Protein AF-A0A317FA15-F1 (afdb_monomer)

Mean predicted aligned error: 6.04 Å

Foldseek 3Di:
DDFQDQDLVVLLVLLCVQQDQWADADPVRHTDGHDGNFHDPVSQVVVQLSRLVSVQQVVCVLQVNAAEDAADPPDQAGPDLAGKHAQFCWAQFPPGIDTARIFRANPHTQEGEHEAEQRALVSLVPVLVVVLVVLLVVQLRHLRHPLNHAYEYEYEAEQVNDDPVSLVVSLVSLLVQCPDDHSPPDSSHHQAAAYWHAYSNRSDTDCPRPHVPGSNHSRNRCVRSSVSSCVSQQCHPPNNDCVVVVVVVVVVVVVVD

Solvent-accessible surface area (backbone atoms only — not comparable to full-atom values): 13434 Å² total; per-residue (Å²): 70,55,76,65,68,66,58,41,68,58,39,25,54,50,15,55,48,24,54,32,46,66,34,66,56,46,97,86,64,51,73,31,81,42,59,54,59,24,54,50,75,65,52,41,53,63,54,39,46,54,54,47,53,22,48,39,52,24,51,15,50,50,68,74,60,40,50,78,41,66,49,52,83,93,39,88,61,62,83,47,61,74,34,24,29,46,39,79,34,58,44,79,31,59,76,47,75,46,71,27,40,24,35,33,38,62,89,52,62,49,34,40,28,40,69,46,66,40,56,25,46,66,44,49,72,67,41,47,66,56,49,53,52,47,54,27,48,54,25,28,16,39,29,66,62,34,42,78,34,40,37,36,38,40,37,39,35,48,46,96,43,56,50,73,73,54,50,58,51,49,51,61,50,47,53,61,37,30,59,34,86,53,62,87,44,66,41,46,31,20,46,26,35,20,40,46,29,27,36,44,89,70,16,43,68,48,73,69,41,46,47,86,86,40,72,31,25,62,81,40,35,31,72,38,49,37,57,53,46,47,73,75,44,62,62,36,83,90,50,51,57,66,66,62,56,56,52,59,58,54,56,62,64,63,77,79,111

Secondary structure (DSSP, 8-state):
-PPP---HHHHHHHHHHHHSSEEEEPTTSPEEE--SS---HHHHHHHHHHHHHHHHHHHHHHTTSPEEEPPPTT-SS-SSTTEEEEEEEEEE-SSSEEEEEEEE-BTB-SEEEEEEE--SHHHHHHHHHHHHHHHHHHHHHHHTT-TTPEEEEEEEEEGGG--HHHHHHHHHHHHHHT---STTS-TT--SEEEEEEE-TTT-PBPSSSS-TT-TT-TTTHHHHHHHHHHHHHTTSTT---THHHHHHHHHHHHS--

pLDDT: mean 91.55, std 12.49, range [39.94, 98.81]

Organism: NCBI:txid2184016

Structure (mmCIF, N/CA/C/O backbone):
data_AF-A0A317FA15-F1
#
_entry.id   AF-A0A317FA15-F1
#
loop_
_atom_site.group_PDB
_atom_site.id
_atom_site.type_symbol
_atom_site.label_atom_id
_atom_site.label_alt_id
_atom_site.label_comp_id
_atom_site.label_asym_id
_atom_site.label_entity_id
_atom_site.label_seq_id
_atom_site.pdbx_PDB_ins_code
_atom_site.Cartn_x
_atom_site.Cartn_y
_atom_site.Cartn_z
_atom_site.occupancy
_atom_site.B_iso_or_equiv
_atom_site.auth_seq_id
_atom_site.auth_comp_id
_atom_site.auth_asym_id
_atom_site.auth_atom_id
_atom_site.pdbx_PDB_model_num
ATOM 1 N N . MET A 1 1 ? 7.968 -10.915 -7.746 1.00 93.31 1 MET A N 1
ATOM 2 C CA . MET A 1 1 ? 7.832 -10.340 -6.390 1.00 93.31 1 MET A CA 1
ATOM 3 C C . MET A 1 1 ? 7.470 -11.453 -5.422 1.00 93.31 1 MET A C 1
ATOM 5 O O . MET A 1 1 ? 6.539 -12.191 -5.737 1.00 93.31 1 MET A O 1
ATOM 9 N N . PRO A 1 2 ? 8.197 -11.619 -4.307 1.00 96.19 2 PRO A N 1
ATOM 10 C CA . PRO A 1 2 ? 7.819 -12.544 -3.242 1.00 96.19 2 PRO A CA 1
ATOM 11 C C . PRO A 1 2 ? 6.523 -12.103 -2.547 1.00 96.19 2 PRO A C 1
ATOM 13 O O . PRO A 1 2 ? 6.051 -10.975 -2.710 1.00 96.19 2 PRO A O 1
ATOM 16 N N . GLN A 1 3 ? 5.951 -13.008 -1.755 1.00 96.56 3 GLN A N 1
ATOM 17 C CA . GLN A 1 3 ? 4.787 -12.712 -0.924 1.00 96.56 3 GLN A CA 1
ATOM 18 C C . GLN A 1 3 ? 5.128 -11.704 0.181 1.00 96.56 3 GLN A C 1
ATOM 20 O O . GLN A 1 3 ? 6.224 -11.727 0.742 1.00 96.56 3 GLN A O 1
ATOM 25 N N . LEU A 1 4 ? 4.181 -10.820 0.510 1.00 96.19 4 LEU A N 1
ATOM 26 C CA . LEU A 1 4 ? 4.381 -9.819 1.558 1.00 96.19 4 LEU A CA 1
ATOM 27 C C . LEU A 1 4 ? 4.394 -10.497 2.934 1.00 96.19 4 LEU A C 1
ATOM 29 O O . LEU A 1 4 ? 3.404 -11.088 3.361 1.00 96.19 4 LEU A O 1
ATOM 33 N N . SER A 1 5 ? 5.501 -10.354 3.660 1.00 93.81 5 SER A N 1
ATOM 34 C CA . SER A 1 5 ? 5.644 -10.875 5.022 1.00 93.81 5 SER A CA 1
ATOM 35 C C . SER A 1 5 ? 5.230 -9.826 6.059 1.00 93.81 5 SER A C 1
ATOM 37 O O . SER A 1 5 ? 6.059 -9.051 6.539 1.00 93.81 5 SER A O 1
ATOM 39 N N . VAL A 1 6 ? 3.947 -9.816 6.429 1.00 95.19 6 VAL A N 1
ATOM 40 C CA . VAL A 1 6 ? 3.407 -8.953 7.494 1.00 95.19 6 VAL A CA 1
ATOM 41 C C . VAL A 1 6 ? 3.461 -9.681 8.844 1.00 95.19 6 VAL A C 1
ATOM 43 O O . VAL A 1 6 ? 2.887 -10.756 9.005 1.00 95.19 6 VAL A O 1
ATOM 46 N N . SER A 1 7 ? 4.143 -9.097 9.834 1.00 94.31 7 SER A N 1
ATOM 47 C CA . SER A 1 7 ? 4.354 -9.714 11.153 1.00 94.31 7 SER A CA 1
ATOM 48 C C . SER A 1 7 ? 3.062 -9.779 11.976 1.00 94.31 7 SER A C 1
ATOM 50 O O . SER A 1 7 ? 2.566 -8.764 12.464 1.00 94.31 7 SER A O 1
ATOM 52 N N . THR A 1 8 ? 2.540 -10.989 12.200 1.00 95.38 8 THR A N 1
ATOM 53 C CA . THR A 1 8 ? 1.391 -11.225 13.097 1.00 95.38 8 THR A CA 1
ATOM 54 C C . THR A 1 8 ? 1.675 -10.749 14.523 1.00 95.38 8 THR A C 1
ATOM 56 O O . THR A 1 8 ? 0.788 -10.218 15.189 1.00 95.38 8 THR A O 1
ATOM 59 N N . THR A 1 9 ? 2.917 -10.900 14.992 1.00 96.56 9 THR A N 1
ATOM 60 C CA . THR A 1 9 ? 3.341 -10.429 16.317 1.00 96.56 9 THR A CA 1
ATOM 61 C C . THR A 1 9 ? 3.235 -8.909 16.421 1.00 96.56 9 THR A C 1
ATOM 63 O O . THR A 1 9 ? 2.682 -8.406 17.401 1.00 96.56 9 THR A O 1
ATOM 66 N N . ASP A 1 10 ? 3.681 -8.182 15.394 1.00 95.62 10 ASP A N 1
ATOM 67 C CA . ASP A 1 10 ? 3.611 -6.717 15.375 1.00 95.62 10 ASP A CA 1
ATOM 68 C C . ASP A 1 10 ? 2.161 -6.249 15.269 1.00 95.62 10 ASP A C 1
ATOM 70 O O . ASP A 1 10 ? 1.744 -5.355 16.006 1.00 95.62 10 ASP A O 1
ATOM 74 N N . LEU A 1 11 ? 1.355 -6.899 14.421 1.00 97.38 11 LEU A N 1
ATOM 75 C CA . LEU A 1 11 ? -0.077 -6.617 14.325 1.00 97.38 11 LEU A CA 1
ATOM 76 C C . LEU A 1 11 ? -0.780 -6.836 15.669 1.00 97.38 11 LEU A C 1
ATOM 78 O O . LEU A 1 11 ? -1.581 -6.002 16.079 1.00 97.38 11 LEU A O 1
ATOM 82 N N . LYS A 1 12 ? -0.450 -7.896 16.413 1.00 97.62 12 LYS A N 1
ATOM 83 C CA . LYS A 1 12 ? -1.018 -8.141 17.748 1.00 97.62 12 LYS A CA 1
ATOM 84 C C . LYS A 1 12 ? -0.592 -7.082 18.774 1.00 97.62 12 LYS A C 1
ATOM 86 O O . LYS A 1 12 ? -1.405 -6.654 19.600 1.00 97.62 12 LYS A O 1
ATOM 91 N N . ALA A 1 13 ? 0.657 -6.617 18.717 1.00 97.69 13 ALA A N 1
ATOM 92 C CA . ALA A 1 13 ? 1.122 -5.509 19.551 1.00 97.69 13 ALA A CA 1
ATOM 93 C C . ALA A 1 13 ? 0.335 -4.222 19.242 1.00 97.69 13 ALA A C 1
ATOM 95 O O . ALA A 1 13 ? -0.188 -3.570 20.150 1.00 97.69 13 ALA A O 1
ATOM 96 N N . TRP A 1 14 ? 0.143 -3.916 17.957 1.00 97.88 14 TRP A N 1
ATOM 97 C CA . TRP A 1 14 ? -0.721 -2.825 17.505 1.00 97.88 14 TRP A CA 1
ATOM 98 C C . TRP A 1 14 ? -2.186 -3.018 17.891 1.00 97.88 14 TRP A C 1
ATOM 100 O O . TRP A 1 14 ? -2.868 -2.045 18.201 1.00 97.88 14 TRP A O 1
ATOM 110 N N . GLY A 1 15 ? -2.656 -4.258 17.963 1.00 97.81 15 GLY A N 1
ATOM 111 C CA . GLY A 1 15 ? -3.948 -4.638 18.516 1.00 97.81 15 GLY A CA 1
ATOM 112 C C . GLY A 1 15 ? -4.151 -4.166 19.951 1.00 97.81 15 GLY A C 1
ATOM 113 O O . GLY A 1 15 ? -5.145 -3.509 20.263 1.00 97.81 15 GLY A O 1
ATOM 114 N N . THR A 1 16 ? -3.149 -4.385 20.804 1.00 97.69 16 THR A N 1
ATOM 115 C CA . THR A 1 16 ? -3.140 -3.867 22.185 1.00 97.69 16 THR A CA 1
ATOM 116 C C . THR A 1 16 ? -3.235 -2.341 22.209 1.00 97.69 16 THR A C 1
ATOM 118 O O . THR A 1 16 ? -4.036 -1.772 22.955 1.00 97.69 16 THR A O 1
ATOM 121 N N . VAL A 1 17 ? -2.462 -1.665 21.351 1.00 97.00 17 VAL A N 1
ATOM 122 C CA . VAL A 1 17 ? -2.512 -0.201 21.216 1.00 97.00 17 VAL A CA 1
ATOM 123 C C . VAL A 1 17 ? -3.893 0.251 20.746 1.00 97.00 17 VAL A C 1
ATOM 125 O O . VAL A 1 17 ? -4.439 1.212 21.286 1.00 97.00 17 VAL A O 1
ATOM 128 N N . TRP A 1 18 ? -4.493 -0.448 19.784 1.00 97.62 18 TRP A N 1
ATOM 129 C CA . TRP A 1 18 ? -5.795 -0.131 19.205 1.00 97.62 18 TRP A CA 1
ATOM 130 C C . TRP A 1 18 ? -6.919 -0.234 20.239 1.00 97.62 18 TRP A C 1
ATOM 132 O O . TRP A 1 18 ? -7.692 0.716 20.399 1.00 97.62 18 TRP A O 1
ATOM 142 N N . ARG A 1 19 ? -6.943 -1.336 21.001 1.00 97.44 19 ARG A N 1
ATOM 143 C CA . ARG A 1 19 ? -7.886 -1.594 22.101 1.00 97.44 19 ARG A CA 1
ATOM 144 C C . ARG A 1 19 ? -7.725 -0.611 23.263 1.00 97.44 19 ARG A C 1
ATOM 146 O O . ARG A 1 19 ? -8.709 -0.252 23.903 1.00 97.44 19 ARG A O 1
ATOM 153 N N . GLY A 1 20 ? -6.500 -0.162 23.537 1.00 95.81 20 GLY A N 1
ATOM 154 C CA . GLY A 1 20 ? -6.190 0.698 24.678 1.00 95.81 20 GLY A CA 1
ATOM 155 C C . GLY A 1 20 ? -6.816 2.098 24.624 1.00 95.81 20 GLY A C 1
ATOM 156 O O . GLY A 1 20 ? -7.293 2.571 23.596 1.00 95.81 20 GLY A O 1
ATOM 157 N N . SER A 1 21 ? -6.758 2.816 25.744 1.00 96.06 21 SER A N 1
ATOM 158 C CA . SER A 1 21 ? -7.202 4.216 25.873 1.00 96.06 21 SER A CA 1
ATOM 159 C C . SER A 1 21 ? -6.044 5.222 25.901 1.00 96.06 21 SER A C 1
ATOM 161 O O . SER A 1 21 ? -6.259 6.426 26.055 1.00 96.06 21 SER A O 1
ATOM 163 N N . VAL A 1 22 ? -4.808 4.745 25.723 1.00 95.19 22 VAL A N 1
ATOM 164 C CA . VAL A 1 22 ? -3.596 5.569 25.705 1.00 95.19 22 VAL A CA 1
ATOM 165 C C . VAL A 1 22 ? -3.211 5.892 24.261 1.00 95.19 22 VAL A C 1
ATOM 167 O O . VAL A 1 22 ? -2.954 5.011 23.442 1.00 95.19 22 VAL A O 1
ATOM 170 N N . GLY A 1 23 ? -3.235 7.176 23.937 1.00 93.06 23 GLY A N 1
ATOM 171 C CA . GLY A 1 23 ? -2.787 7.745 22.675 1.00 93.06 23 GLY A CA 1
ATOM 172 C C . GLY A 1 23 ? -1.300 8.078 22.678 1.00 93.06 23 GLY A C 1
ATOM 173 O O . GLY A 1 23 ? -0.589 7.900 23.668 1.00 93.06 23 GLY A O 1
ATOM 174 N N . SER A 1 24 ? -0.846 8.607 21.552 1.00 92.50 24 SER A N 1
ATOM 175 C CA . SER A 1 24 ? 0.504 9.116 21.358 1.00 92.50 24 SER A CA 1
ATOM 176 C C . SER A 1 24 ? 0.840 10.194 22.393 1.00 92.50 24 SER A C 1
ATOM 178 O O . SER A 1 24 ? -0.019 11.028 22.712 1.00 92.50 24 SER A O 1
ATOM 180 N N . PRO A 1 25 ? 2.080 10.216 22.909 1.00 90.44 25 PRO A N 1
ATOM 181 C CA . PRO A 1 25 ? 2.495 11.219 23.877 1.00 90.44 25 PRO A CA 1
ATOM 182 C C . PRO A 1 25 ? 2.433 12.627 23.275 1.00 90.44 25 PRO A C 1
ATOM 184 O O . PRO A 1 25 ? 2.631 12.837 22.074 1.00 90.44 25 PRO A O 1
ATOM 187 N N . LYS A 1 26 ? 2.150 13.614 24.124 1.00 87.31 26 LYS A N 1
ATOM 188 C CA . LYS A 1 26 ? 2.302 15.034 23.792 1.00 87.31 26 LYS A CA 1
ATOM 189 C C . LYS A 1 26 ? 3.790 15.395 23.685 1.00 87.31 26 LYS A C 1
ATOM 191 O O . LYS A 1 26 ? 4.666 14.608 24.031 1.00 87.31 26 LYS A O 1
ATOM 196 N N . LYS A 1 27 ? 4.080 16.629 23.251 1.00 86.56 27 LYS A N 1
ATOM 197 C CA . LYS A 1 27 ? 5.457 17.157 23.162 1.00 86.56 27 LYS A CA 1
ATOM 198 C C . LYS A 1 27 ? 6.220 17.108 24.493 1.00 86.56 27 LYS A C 1
ATOM 200 O O . LYS A 1 27 ? 7.435 16.993 24.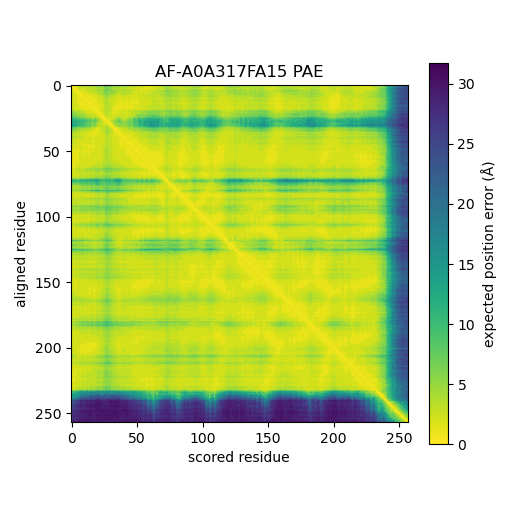475 1.00 86.56 27 LYS A O 1
ATOM 205 N N . ASP A 1 28 ? 5.512 17.197 25.616 1.00 88.62 28 ASP A N 1
ATOM 206 C CA . ASP A 1 28 ? 6.066 17.124 26.974 1.00 88.62 28 ASP A CA 1
ATOM 207 C C . ASP A 1 28 ? 6.223 15.680 27.499 1.00 88.62 28 ASP A C 1
ATOM 209 O O . ASP A 1 28 ? 6.537 15.479 28.667 1.00 88.62 28 ASP A O 1
ATOM 213 N N . GLY A 1 29 ? 5.975 14.668 26.658 1.00 84.88 29 GLY A N 1
ATOM 214 C CA . GLY A 1 29 ? 6.051 13.254 27.022 1.00 84.88 29 GLY A CA 1
ATOM 215 C C . GLY A 1 29 ? 4.822 12.718 27.760 1.00 84.88 29 GLY A C 1
ATOM 216 O O . GLY A 1 29 ? 4.729 11.510 27.975 1.00 84.88 29 GLY A O 1
ATOM 217 N N . THR A 1 30 ? 3.847 13.564 28.116 1.00 86.88 30 THR A N 1
ATOM 218 C CA . THR A 1 30 ? 2.650 13.097 28.827 1.00 86.88 30 THR A CA 1
ATOM 219 C C . THR A 1 30 ? 1.721 12.312 27.892 1.00 86.88 30 THR A C 1
ATOM 221 O O . THR A 1 30 ? 1.478 12.742 26.756 1.00 86.88 30 THR A O 1
ATOM 224 N N . PRO A 1 31 ? 1.160 11.168 28.331 1.00 82.56 31 PRO A N 1
ATOM 225 C CA . PRO A 1 31 ? 0.253 10.392 27.497 1.00 82.56 31 PRO A CA 1
ATOM 226 C C . PRO A 1 31 ? -1.022 11.178 27.181 1.00 82.56 31 PRO A C 1
ATOM 228 O O . PRO A 1 31 ? -1.645 11.779 28.062 1.00 82.56 31 PRO A O 1
ATOM 231 N N . LYS A 1 32 ? -1.448 11.162 25.917 1.00 90.69 32 LYS A N 1
ATOM 232 C CA . LYS A 1 32 ? -2.754 11.698 25.522 1.00 90.69 32 LYS A CA 1
ATOM 233 C C . LYS A 1 32 ? -3.812 10.612 25.694 1.00 90.69 32 LYS A C 1
ATOM 235 O O . LYS A 1 32 ? -3.585 9.477 25.306 1.00 90.69 32 LYS A O 1
ATOM 240 N N . GLY A 1 33 ? -4.988 10.940 26.219 1.00 91.50 33 GLY A N 1
ATOM 241 C CA . GLY A 1 33 ? -6.119 10.009 26.188 1.00 91.50 33 GLY A CA 1
ATOM 242 C C . GLY A 1 33 ? -6.656 9.829 24.765 1.00 91.50 33 GLY A C 1
ATOM 243 O O . GLY A 1 33 ? -6.772 10.800 24.010 1.00 91.50 33 GLY A O 1
ATOM 244 N N . LYS A 1 34 ? -7.026 8.600 24.408 1.00 94.00 34 LYS A N 1
ATOM 245 C CA . LYS A 1 34 ? -7.796 8.281 23.202 1.00 94.00 34 LYS A CA 1
ATOM 246 C C . LYS A 1 34 ? -8.981 7.385 23.543 1.00 94.00 34 LYS A C 1
ATOM 248 O O . LYS A 1 34 ? -9.052 6.790 24.616 1.00 94.00 34 LYS A O 1
ATOM 253 N N . ARG A 1 35 ? -9.917 7.278 22.604 1.00 93.25 35 ARG A N 1
ATOM 254 C CA . ARG A 1 35 ? -10.986 6.284 22.691 1.00 93.25 35 ARG A CA 1
ATOM 255 C C . ARG A 1 35 ? -10.390 4.887 22.478 1.00 93.25 35 ARG A C 1
ATOM 257 O O . ARG A 1 35 ? -9.508 4.732 21.635 1.00 93.25 35 ARG A O 1
ATOM 264 N N . ALA A 1 36 ? -10.897 3.903 23.215 1.00 95.00 36 ALA A N 1
ATOM 265 C CA . ALA A 1 36 ? -10.677 2.494 22.901 1.00 95.00 36 ALA A CA 1
ATOM 266 C C . ALA A 1 36 ? -11.166 2.161 21.480 1.00 95.00 36 ALA A C 1
ATOM 268 O O . ALA A 1 36 ? -11.987 2.891 20.913 1.00 95.00 36 ALA A O 1
ATOM 269 N N . ASP A 1 37 ? -10.662 1.065 20.916 1.00 96.75 37 ASP A N 1
ATOM 270 C CA . ASP A 1 37 ? -11.036 0.575 19.583 1.00 96.75 37 ASP A CA 1
ATOM 271 C C . ASP A 1 37 ? -10.816 1.619 18.470 1.00 96.75 37 ASP A C 1
ATOM 273 O O . ASP A 1 37 ? -11.638 1.804 17.564 1.00 96.75 37 ASP A O 1
ATOM 277 N N . ALA A 1 38 ? -9.724 2.375 18.585 1.00 95.81 38 ALA A N 1
ATOM 278 C CA . ALA A 1 38 ? -9.357 3.421 17.640 1.00 95.81 38 ALA A CA 1
ATOM 279 C C . ALA A 1 38 ? -7.876 3.775 17.759 1.00 95.81 38 ALA A C 1
ATOM 281 O O . ALA A 1 38 ? -7.346 3.850 18.863 1.00 95.81 38 ALA A O 1
ATOM 282 N N . PHE A 1 39 ? -7.222 4.103 16.650 1.00 95.44 39 PHE A N 1
ATOM 283 C CA . PHE A 1 39 ? -5.946 4.819 16.693 1.00 95.44 39 PHE A CA 1
ATOM 284 C C . PHE A 1 39 ? -6.167 6.328 16.712 1.00 95.44 39 PHE A C 1
ATOM 286 O O . PHE A 1 39 ? -7.109 6.843 16.104 1.00 95.44 39 PHE A O 1
ATOM 293 N N . ASP A 1 40 ? -5.266 7.055 17.373 1.00 93.75 40 ASP A N 1
ATOM 294 C CA . ASP A 1 40 ? -5.091 8.463 17.033 1.00 93.75 40 ASP A CA 1
ATOM 295 C C . ASP A 1 40 ? -4.346 8.628 15.697 1.00 93.75 40 ASP A C 1
ATOM 297 O O . ASP A 1 40 ? -3.934 7.660 15.058 1.00 93.75 40 ASP A O 1
ATOM 301 N N . LYS A 1 41 ? -4.193 9.878 15.243 1.00 91.06 41 LYS A N 1
ATOM 302 C CA . LYS A 1 41 ? -3.591 10.165 13.936 1.00 91.06 41 LYS A CA 1
ATOM 303 C C . LYS A 1 41 ? -2.165 9.620 13.807 1.00 91.06 41 LYS A C 1
ATOM 305 O O . LYS A 1 41 ? -1.841 9.070 12.762 1.00 91.06 41 LYS A O 1
ATOM 310 N N . LYS A 1 42 ? -1.321 9.791 14.829 1.00 93.00 42 LYS A N 1
ATOM 311 C CA . LYS A 1 42 ? 0.083 9.370 14.748 1.00 93.00 42 LYS A CA 1
ATOM 312 C C . LYS A 1 42 ? 0.176 7.847 14.823 1.00 93.00 42 LYS A C 1
ATOM 314 O O . LYS A 1 42 ? 0.847 7.262 13.989 1.00 93.00 42 LYS A O 1
ATOM 319 N N . GLN A 1 43 ? -0.570 7.214 15.727 1.00 95.19 43 GLN A N 1
ATOM 320 C CA . GLN A 1 43 ? -0.659 5.754 15.806 1.00 95.19 43 GLN A CA 1
ATOM 321 C C . GLN A 1 43 ? -1.120 5.132 14.485 1.00 95.19 43 GLN A C 1
ATOM 323 O O . GLN A 1 43 ? -0.564 4.130 14.066 1.00 95.19 43 GLN A O 1
ATOM 328 N N . GLY A 1 44 ? -2.104 5.732 13.806 1.00 94.62 44 GLY A N 1
ATOM 329 C CA . GLY A 1 44 ? -2.574 5.241 12.508 1.00 94.62 44 GLY A CA 1
ATOM 330 C C . GLY A 1 44 ? -1.522 5.327 11.397 1.00 94.62 44 GLY A C 1
ATOM 331 O O . GLY A 1 44 ? -1.482 4.443 10.547 1.00 94.62 44 GLY A O 1
ATOM 332 N N . MET A 1 45 ? -0.674 6.362 11.418 1.00 93.00 45 MET A N 1
ATOM 333 C CA . MET A 1 45 ? 0.466 6.491 10.501 1.00 93.00 45 MET A CA 1
ATOM 334 C C . MET A 1 45 ? 1.569 5.483 10.839 1.00 93.00 45 MET A C 1
ATOM 336 O O . MET A 1 45 ? 2.025 4.753 9.969 1.00 93.00 45 MET A O 1
ATOM 340 N N . ASP A 1 46 ? 1.958 5.402 12.112 1.00 95.69 46 ASP A N 1
ATOM 341 C CA . ASP A 1 46 ? 2.980 4.465 12.589 1.00 95.69 46 ASP A CA 1
ATOM 342 C C . ASP A 1 46 ? 2.563 2.997 12.350 1.00 95.69 46 ASP A C 1
ATOM 344 O O . ASP A 1 46 ? 3.408 2.142 12.104 1.00 95.69 46 ASP A O 1
ATOM 348 N N . PHE A 1 47 ? 1.261 2.698 12.406 1.00 97.38 47 PHE A N 1
ATOM 349 C CA . PHE A 1 47 ? 0.710 1.384 12.079 1.00 97.38 47 PHE A CA 1
ATOM 350 C C . PHE A 1 47 ? 0.832 1.049 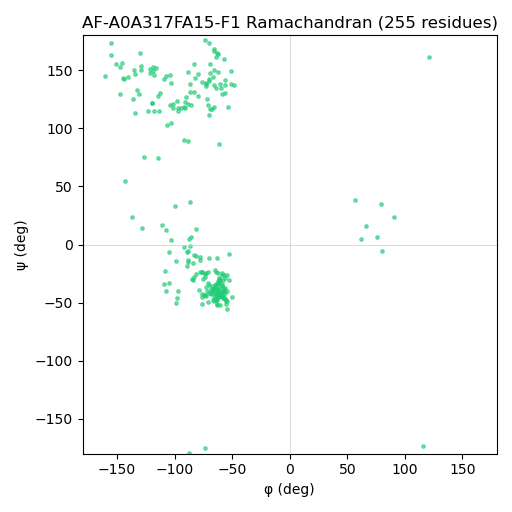10.585 1.00 97.38 47 PHE A C 1
ATOM 352 O O . PHE A 1 47 ? 1.132 -0.095 10.247 1.00 97.38 47 PHE A O 1
ATOM 359 N N . GLY A 1 48 ? 0.637 2.032 9.696 1.00 96.81 48 GLY A N 1
ATOM 360 C CA . GLY A 1 48 ? 0.815 1.866 8.246 1.00 96.81 48 GLY A CA 1
ATOM 361 C C . GLY A 1 48 ? 2.213 1.361 7.882 1.00 96.81 48 GLY A C 1
ATOM 362 O O . GLY A 1 48 ? 2.339 0.435 7.082 1.00 96.81 48 GLY A O 1
ATOM 363 N N . LEU A 1 49 ? 3.236 1.826 8.613 1.00 96.94 49 LEU A N 1
ATOM 364 C CA . LEU A 1 49 ? 4.640 1.455 8.407 1.00 96.94 49 LEU A CA 1
ATOM 365 C C . LEU A 1 49 ? 4.898 -0.061 8.436 1.00 96.94 49 LEU A C 1
ATOM 367 O O . LEU A 1 49 ? 5.849 -0.535 7.812 1.00 96.94 49 LEU A O 1
ATOM 371 N N . VAL A 1 50 ? 4.061 -0.838 9.135 1.00 97.25 50 VAL A N 1
ATOM 372 C CA . VAL A 1 50 ? 4.133 -2.310 9.136 1.00 97.25 50 VAL A CA 1
ATOM 373 C C . VAL A 1 50 ? 3.941 -2.864 7.719 1.00 97.25 50 VAL A C 1
ATOM 375 O O . VAL A 1 50 ? 4.685 -3.747 7.288 1.00 97.25 50 VAL A O 1
ATOM 378 N N . PHE A 1 51 ? 2.969 -2.329 6.981 1.00 98.25 51 PHE A N 1
ATOM 379 C CA . PHE A 1 51 ? 2.666 -2.726 5.608 1.00 98.25 51 PHE A CA 1
ATOM 380 C C . PHE A 1 51 ? 3.652 -2.104 4.624 1.00 98.25 51 PHE A C 1
ATOM 382 O O . PHE A 1 51 ? 4.124 -2.801 3.729 1.00 98.25 51 PHE A O 1
ATOM 389 N N . ASP A 1 52 ? 4.040 -0.848 4.841 1.00 98.25 52 ASP A N 1
ATOM 390 C CA . ASP A 1 52 ? 4.991 -0.145 3.973 1.00 98.25 52 ASP A CA 1
ATOM 391 C C . ASP A 1 52 ? 6.358 -0.839 3.977 1.00 98.25 52 ASP A C 1
ATOM 393 O O . ASP A 1 52 ? 6.955 -1.077 2.928 1.00 98.25 52 ASP A O 1
ATOM 397 N N . THR A 1 53 ? 6.817 -1.269 5.156 1.00 98.19 53 THR A N 1
ATOM 398 C CA . THR A 1 53 ? 8.056 -2.044 5.303 1.00 98.19 53 THR A CA 1
ATOM 399 C C . THR A 1 53 ? 7.958 -3.398 4.599 1.00 98.19 53 THR A C 1
ATOM 401 O O . THR A 1 53 ? 8.907 -3.815 3.933 1.00 98.19 53 THR A O 1
ATOM 404 N N . ALA A 1 54 ? 6.828 -4.099 4.738 1.00 98.31 54 ALA A N 1
ATOM 405 C CA . ALA A 1 54 ? 6.618 -5.390 4.083 1.00 98.31 54 ALA A CA 1
ATOM 406 C C . ALA A 1 54 ? 6.604 -5.248 2.552 1.00 98.31 54 ALA A C 1
ATOM 408 O O . ALA A 1 54 ? 7.244 -6.039 1.857 1.00 98.31 54 ALA A O 1
ATOM 409 N N . PHE A 1 55 ? 5.931 -4.216 2.038 1.00 98.62 55 PHE A N 1
ATOM 410 C CA . PHE A 1 55 ? 5.894 -3.900 0.616 1.00 98.62 55 PHE A CA 1
ATOM 411 C C . PHE A 1 55 ? 7.286 -3.547 0.079 1.00 98.62 55 PHE A C 1
ATOM 413 O O . PHE A 1 55 ? 7.737 -4.160 -0.886 1.00 98.62 55 PHE A O 1
ATOM 420 N N . ALA A 1 56 ? 7.995 -2.614 0.724 1.00 98.38 56 ALA A N 1
ATOM 421 C CA . ALA A 1 56 ? 9.307 -2.155 0.274 1.00 98.38 56 ALA A CA 1
ATOM 422 C C . ALA A 1 56 ? 10.338 -3.292 0.231 1.00 98.38 56 ALA A C 1
ATOM 424 O O . ALA A 1 56 ? 11.100 -3.394 -0.728 1.00 98.38 56 ALA A O 1
ATOM 425 N N . ARG A 1 57 ? 10.330 -4.191 1.226 1.00 98.31 57 ARG A N 1
ATOM 426 C CA . ARG A 1 57 ? 11.199 -5.381 1.239 1.00 98.31 57 ARG A CA 1
ATOM 427 C C . ARG A 1 57 ? 10.874 -6.346 0.105 1.00 98.31 57 ARG A C 1
ATOM 429 O O . ARG A 1 57 ? 11.784 -6.779 -0.593 1.00 98.31 57 ARG A O 1
ATOM 436 N N . ALA A 1 58 ? 9.593 -6.649 -0.102 1.00 98.44 58 ALA A N 1
ATOM 437 C CA . ALA A 1 58 ? 9.177 -7.534 -1.185 1.00 98.44 58 ALA A CA 1
ATOM 438 C C . ALA A 1 58 ? 9.503 -6.932 -2.564 1.00 98.44 58 ALA A C 1
ATOM 440 O O . ALA A 1 58 ? 9.929 -7.649 -3.469 1.00 98.44 58 ALA A O 1
ATOM 441 N N . LEU A 1 59 ? 9.355 -5.615 -2.724 1.00 98.25 59 LEU A N 1
ATOM 442 C CA . LEU A 1 59 ? 9.735 -4.920 -3.950 1.00 98.25 59 LEU A CA 1
ATOM 443 C C . LEU A 1 59 ? 11.252 -4.969 -4.165 1.00 98.25 59 LEU A C 1
ATOM 445 O O . LEU A 1 59 ? 11.703 -5.292 -5.257 1.00 98.25 59 LEU A O 1
ATOM 449 N N . ALA A 1 60 ? 12.041 -4.709 -3.125 1.00 97.31 60 ALA A N 1
ATOM 450 C CA . ALA A 1 60 ? 13.496 -4.755 -3.199 1.00 97.31 60 ALA A CA 1
ATOM 451 C C . ALA A 1 60 ? 14.018 -6.150 -3.580 1.00 97.31 60 ALA A C 1
ATOM 453 O O . ALA A 1 60 ? 14.897 -6.274 -4.432 1.00 97.31 60 ALA A O 1
ATOM 454 N N . GLU A 1 61 ? 13.434 -7.204 -3.005 1.00 96.62 61 GLU A N 1
ATOM 455 C CA . GLU A 1 61 ? 13.756 -8.590 -3.349 1.00 96.62 61 GLU A CA 1
ATOM 456 C C . GLU A 1 61 ? 13.350 -8.930 -4.790 1.00 96.62 61 GLU A C 1
ATOM 458 O O . GLU A 1 61 ? 14.140 -9.530 -5.516 1.00 96.62 61 GLU A O 1
ATOM 463 N N . MET A 1 62 ? 12.171 -8.481 -5.249 1.00 94.75 62 MET A N 1
ATOM 464 C CA . MET A 1 62 ? 11.759 -8.628 -6.655 1.00 94.75 62 MET A CA 1
ATOM 465 C C . MET A 1 62 ? 12.795 -8.052 -7.624 1.00 94.75 62 MET A C 1
ATOM 467 O O . MET A 1 62 ? 13.038 -8.636 -8.673 1.00 94.75 62 MET A O 1
ATOM 471 N N . LEU A 1 63 ? 13.377 -6.908 -7.272 1.00 93.69 63 LEU A N 1
ATOM 472 C CA . LEU A 1 63 ? 14.319 -6.160 -8.103 1.00 93.69 63 LEU A CA 1
ATOM 473 C C . LEU A 1 63 ? 15.759 -6.705 -8.028 1.00 93.69 63 LEU A C 1
ATOM 475 O O . LEU A 1 63 ? 16.688 -6.028 -8.457 1.00 93.69 63 LEU A O 1
ATOM 479 N N . GLY A 1 64 ? 15.965 -7.906 -7.476 1.00 92.56 64 GLY A N 1
ATOM 480 C CA . GLY A 1 64 ? 17.289 -8.526 -7.357 1.00 92.56 64 GLY A CA 1
ATOM 481 C C . GLY A 1 64 ? 18.019 -8.203 -6.051 1.00 92.56 64 GLY A C 1
ATOM 482 O O . GLY A 1 64 ? 19.244 -8.262 -6.002 1.00 92.56 64 GLY A O 1
ATOM 483 N N . GLY A 1 65 ? 17.290 -7.855 -4.987 1.00 93.94 65 GLY A N 1
ATOM 484 C CA . GLY A 1 65 ? 17.876 -7.597 -3.669 1.00 93.94 65 GLY A CA 1
ATOM 485 C C . GLY A 1 65 ? 18.520 -6.217 -3.540 1.00 93.94 65 GLY A C 1
ATOM 486 O O . GLY A 1 65 ? 19.529 -6.064 -2.851 1.00 93.94 65 GLY A O 1
ATOM 487 N N . VAL A 1 66 ? 17.947 -5.207 -4.201 1.00 94.88 66 VAL A N 1
ATOM 488 C CA . VAL A 1 66 ? 18.409 -3.814 -4.091 1.00 94.88 66 VAL A CA 1
ATOM 489 C C . VAL A 1 66 ? 18.232 -3.280 -2.667 1.00 94.88 66 VAL A C 1
ATOM 491 O O . VAL A 1 66 ? 17.466 -3.816 -1.865 1.00 94.88 66 VAL A O 1
ATOM 494 N N . SER A 1 67 ? 18.931 -2.201 -2.322 1.00 96.88 67 SER A N 1
ATOM 495 C CA . SER A 1 67 ? 18.806 -1.607 -0.990 1.00 96.88 67 SER A CA 1
ATOM 496 C C . SER A 1 67 ? 17.439 -0.945 -0.783 1.00 96.88 67 SER A C 1
ATOM 498 O O . SER A 1 67 ? 16.854 -0.374 -1.705 1.00 96.88 67 SER A O 1
ATOM 500 N N . VAL A 1 68 ? 16.947 -0.985 0.459 1.00 98.12 68 VAL A N 1
ATOM 501 C CA . VAL A 1 68 ? 15.842 -0.133 0.918 1.00 98.12 68 VAL A CA 1
ATOM 502 C C . VAL A 1 68 ? 16.444 1.061 1.651 1.00 98.12 68 VAL A C 1
ATOM 504 O O . VAL A 1 68 ? 17.204 0.879 2.603 1.00 98.12 68 VAL A O 1
ATOM 507 N N . MET A 1 69 ? 16.129 2.275 1.212 1.00 97.94 69 MET A N 1
ATOM 508 C CA . MET A 1 69 ? 16.701 3.515 1.741 1.00 97.94 69 MET A CA 1
ATOM 509 C C . MET A 1 69 ? 15.594 4.507 2.097 1.00 97.94 69 MET A C 1
ATOM 511 O O . MET A 1 69 ? 14.504 4.465 1.535 1.00 97.94 69 MET A O 1
ATOM 515 N N . SER A 1 70 ? 15.846 5.411 3.041 1.00 97.00 70 SER A N 1
ATOM 516 C CA . SER A 1 70 ? 14.913 6.514 3.282 1.00 97.00 70 SER A CA 1
ATOM 517 C C . SER A 1 70 ? 15.058 7.574 2.187 1.00 97.00 70 SER A C 1
ATOM 519 O O . SER A 1 70 ? 16.191 7.874 1.807 1.00 97.00 70 SER A O 1
ATOM 521 N N . PRO A 1 71 ? 13.953 8.162 1.699 1.00 94.69 71 PRO A N 1
ATOM 522 C CA . PRO A 1 71 ? 14.021 9.247 0.732 1.00 94.69 71 PRO A CA 1
ATOM 523 C C . PRO A 1 71 ? 14.670 10.490 1.351 1.00 94.69 71 PRO A C 1
ATOM 525 O O . PRO A 1 71 ? 14.532 10.763 2.548 1.00 94.69 71 PRO A O 1
ATOM 528 N N . GLU A 1 72 ? 15.334 11.284 0.517 1.00 91.75 72 GLU A N 1
ATOM 529 C CA . GLU A 1 72 ? 15.816 12.606 0.906 1.00 91.75 72 GLU A CA 1
ATOM 530 C C . GLU A 1 72 ? 14.669 13.620 0.849 1.00 91.75 72 GLU A C 1
ATOM 532 O O . GLU A 1 72 ? 13.965 13.739 -0.159 1.00 91.75 72 GLU A O 1
ATOM 537 N N . ASN A 1 73 ? 14.469 14.365 1.940 1.00 81.12 73 ASN A N 1
ATOM 538 C CA . ASN A 1 73 ? 13.391 15.350 2.027 1.00 81.12 73 ASN A CA 1
ATOM 539 C C . ASN A 1 73 ? 13.487 16.373 0.889 1.00 81.12 73 ASN A C 1
ATOM 541 O O . ASN A 1 73 ? 14.538 16.962 0.661 1.00 81.12 73 ASN A O 1
ATOM 545 N N . ASP A 1 74 ? 12.360 16.596 0.212 1.00 78.88 74 ASP A N 1
ATOM 546 C CA . ASP A 1 74 ? 12.202 17.547 -0.896 1.00 78.88 74 ASP A CA 1
ATOM 547 C C . ASP A 1 74 ? 13.073 17.275 -2.140 1.00 78.88 74 ASP A C 1
ATOM 549 O O . ASP A 1 74 ? 12.998 18.034 -3.110 1.00 78.88 74 ASP A O 1
ATOM 553 N N . SER A 1 75 ? 13.823 16.166 -2.174 1.00 87.12 75 SER A N 1
ATOM 554 C CA . SER A 1 75 ? 14.555 15.740 -3.365 1.00 87.12 75 SER A CA 1
ATOM 555 C C . SER A 1 75 ? 13.605 15.190 -4.428 1.00 87.12 75 SER A C 1
ATOM 557 O O . SER A 1 75 ? 12.655 14.459 -4.141 1.00 87.12 75 SER A O 1
ATOM 559 N N . LEU A 1 76 ? 13.876 15.539 -5.687 1.00 86.38 76 LEU A N 1
ATOM 560 C CA . LEU A 1 76 ? 13.190 14.971 -6.851 1.00 86.38 76 LEU A CA 1
ATOM 561 C C . LEU A 1 76 ? 13.910 13.745 -7.416 1.00 86.38 76 LEU A C 1
ATOM 563 O O . LEU A 1 76 ? 13.398 13.122 -8.342 1.00 86.38 76 LEU A O 1
ATOM 567 N N . LEU A 1 77 ? 15.057 13.362 -6.848 1.00 90.56 77 LEU A N 1
ATOM 568 C CA . LEU A 1 77 ? 15.877 12.217 -7.254 1.00 90.56 77 LEU A CA 1
ATOM 569 C C . LEU A 1 77 ? 15.984 11.209 -6.102 1.00 90.56 77 LEU A C 1
ATOM 571 O O . LEU A 1 77 ? 15.845 11.617 -4.944 1.00 90.56 77 LEU A O 1
ATOM 575 N N . PRO A 1 78 ? 16.114 9.903 -6.384 1.00 93.00 78 PRO A N 1
ATOM 576 C CA . PRO A 1 78 ? 16.307 8.917 -5.328 1.00 93.00 78 PRO A CA 1
ATOM 577 C C . PRO A 1 78 ? 17.697 9.092 -4.689 1.00 93.00 78 PRO A C 1
ATOM 579 O O . PRO A 1 78 ? 18.612 9.581 -5.356 1.00 93.00 78 PRO A O 1
ATOM 582 N N . PRO A 1 79 ? 17.889 8.669 -3.425 1.00 93.38 79 PRO A N 1
ATOM 583 C CA . PRO A 1 79 ? 19.194 8.739 -2.754 1.00 93.38 79 PRO A CA 1
ATOM 584 C C . PRO A 1 79 ? 20.251 7.857 -3.435 1.00 93.38 79 PRO A C 1
ATOM 586 O O . PRO A 1 79 ? 21.451 8.090 -3.309 1.00 93.38 79 PRO A O 1
ATOM 589 N N . HIS A 1 80 ? 19.810 6.831 -4.163 1.00 92.56 80 HIS A N 1
ATOM 590 C CA . HIS A 1 80 ? 20.649 5.991 -5.002 1.00 92.56 80 HIS A CA 1
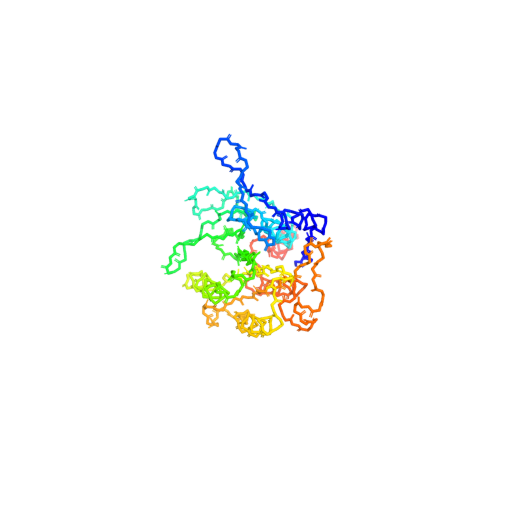ATOM 591 C C . HIS A 1 80 ? 19.860 5.595 -6.260 1.00 92.56 80 HIS A C 1
ATOM 593 O O . HIS A 1 80 ? 18.664 5.333 -6.144 1.00 92.56 80 HIS A O 1
ATOM 599 N N . PRO A 1 81 ? 20.479 5.511 -7.455 1.00 86.75 81 PRO A N 1
ATOM 600 C CA . PRO A 1 81 ? 19.754 5.169 -8.680 1.00 86.75 81 PRO A CA 1
ATOM 601 C C . PRO A 1 81 ? 19.024 3.829 -8.591 1.00 86.75 81 PRO A C 1
ATOM 603 O O . PRO A 1 81 ? 17.898 3.712 -9.046 1.00 86.75 81 PRO A O 1
ATOM 606 N N . ASN A 1 82 ? 19.630 2.825 -7.957 1.00 91.50 82 ASN A N 1
ATOM 607 C CA . ASN A 1 82 ? 19.026 1.504 -7.810 1.00 91.50 82 ASN A CA 1
ATOM 608 C C . ASN A 1 82 ? 18.715 1.191 -6.342 1.00 91.50 82 ASN A C 1
ATOM 610 O O . ASN A 1 82 ? 19.459 0.459 -5.689 1.00 91.50 82 ASN A O 1
ATOM 614 N N . CYS A 1 83 ? 17.666 1.805 -5.801 1.00 96.00 83 CYS A N 1
ATOM 615 C CA . CYS A 1 83 ? 17.147 1.492 -4.473 1.00 96.00 83 CYS A CA 1
ATOM 616 C C . CYS A 1 83 ? 15.624 1.636 -4.422 1.00 96.00 83 CYS A C 1
ATOM 618 O O . CYS A 1 83 ? 15.023 2.367 -5.211 1.00 96.00 83 CYS A O 1
ATOM 620 N N . VAL A 1 84 ? 15.006 0.938 -3.472 1.00 98.00 84 VAL A N 1
ATOM 621 C CA . VAL A 1 84 ? 13.617 1.175 -3.078 1.00 98.00 84 VAL A CA 1
ATOM 622 C C . VAL A 1 84 ? 13.609 2.211 -1.963 1.00 98.00 84 VAL A C 1
ATOM 624 O O . VAL A 1 84 ? 14.271 2.045 -0.940 1.00 98.00 84 VAL A O 1
ATOM 627 N N . GLU A 1 85 ? 12.836 3.271 -2.134 1.00 98.06 85 GLU A N 1
ATOM 628 C CA . GLU A 1 85 ? 12.625 4.267 -1.095 1.00 98.06 85 GLU A CA 1
ATOM 629 C C . GLU A 1 85 ? 11.480 3.850 -0.177 1.00 98.06 85 GLU A C 1
ATOM 631 O O . GLU A 1 85 ? 10.405 3.487 -0.652 1.00 98.06 85 GLU A O 1
ATOM 636 N N . LEU A 1 86 ? 11.709 3.917 1.135 1.00 98.12 86 LEU A N 1
ATOM 637 C CA . LEU A 1 86 ? 10.709 3.687 2.177 1.00 98.12 86 LEU A CA 1
ATOM 638 C C . LEU A 1 86 ? 10.555 4.943 3.037 1.00 98.12 86 LEU A C 1
ATOM 640 O O . LEU A 1 86 ? 11.504 5.408 3.674 1.00 98.12 86 LEU A O 1
ATOM 644 N N . GLY A 1 87 ? 9.334 5.461 3.086 1.00 95.12 87 GLY A N 1
ATOM 645 C CA . GLY A 1 87 ? 8.975 6.722 3.714 1.00 95.12 87 GLY A CA 1
ATOM 646 C C . GLY A 1 87 ? 8.469 7.728 2.686 1.00 95.12 87 GLY A C 1
ATOM 647 O O . GLY A 1 87 ? 8.301 7.418 1.512 1.00 95.12 87 GLY A O 1
ATOM 648 N N . LYS A 1 88 ? 8.242 8.962 3.145 1.00 94.38 88 LYS A N 1
ATOM 649 C CA . LYS A 1 88 ? 7.577 10.035 2.394 1.00 94.38 88 LYS A CA 1
ATOM 650 C C . LYS A 1 88 ? 8.338 10.424 1.114 1.00 94.38 88 LYS A C 1
ATOM 652 O O . LYS A 1 88 ? 9.105 11.385 1.109 1.00 94.38 88 LYS A O 1
ATOM 657 N N . THR A 1 89 ? 8.071 9.716 0.024 1.00 95.25 89 THR A N 1
ATOM 658 C CA . THR A 1 89 ? 8.753 9.882 -1.260 1.00 95.25 89 THR A CA 1
ATOM 659 C C . THR A 1 89 ? 7.960 10.824 -2.149 1.00 95.25 89 THR A C 1
ATOM 661 O O . THR A 1 89 ? 6.808 10.554 -2.491 1.00 95.25 89 THR A O 1
ATOM 664 N N . ARG A 1 90 ? 8.551 11.967 -2.504 1.00 95.38 90 ARG A N 1
ATOM 665 C CA . ARG A 1 90 ? 7.863 13.027 -3.247 1.00 95.38 90 ARG A CA 1
ATOM 666 C C . ARG A 1 90 ? 7.920 12.773 -4.752 1.00 95.38 90 ARG A C 1
ATOM 668 O O . ARG A 1 90 ? 8.988 12.802 -5.350 1.00 95.38 90 ARG A O 1
ATOM 675 N N . ILE A 1 91 ? 6.755 12.642 -5.383 1.00 94.94 91 ILE A N 1
ATOM 676 C CA . ILE A 1 91 ? 6.605 12.521 -6.838 1.00 94.94 91 ILE A CA 1
ATOM 677 C C . ILE A 1 91 ? 5.875 13.750 -7.382 1.00 94.94 91 ILE A C 1
ATOM 679 O O . ILE A 1 91 ? 4.792 14.116 -6.920 1.00 94.94 91 ILE A O 1
ATOM 683 N N . VAL A 1 92 ? 6.457 14.400 -8.392 1.00 95.00 92 VAL A N 1
ATOM 684 C CA . VAL A 1 92 ? 5.818 15.522 -9.097 1.00 95.00 92 VAL A CA 1
ATOM 685 C C . VAL A 1 92 ? 4.987 14.964 -10.245 1.00 95.00 92 VAL A C 1
ATOM 687 O O . VAL A 1 92 ? 5.496 14.809 -11.352 1.00 95.00 92 VAL A O 1
ATOM 690 N N . GLY A 1 93 ? 3.723 14.638 -9.974 1.00 93.94 93 GLY A N 1
ATOM 691 C CA . GLY A 1 93 ? 2.789 14.130 -10.979 1.00 93.94 93 GLY A CA 1
ATOM 692 C C . GLY A 1 93 ? 2.290 15.197 -11.961 1.00 93.94 93 GLY A C 1
ATOM 693 O O . GLY A 1 93 ? 2.724 16.348 -11.927 1.00 93.94 93 GLY A O 1
ATOM 694 N N . GLY A 1 94 ? 1.361 14.810 -12.837 1.00 95.25 94 GLY A N 1
ATOM 695 C CA . GLY A 1 94 ? 0.789 15.684 -13.869 1.00 95.25 94 GLY A CA 1
ATOM 696 C C . GLY A 1 94 ? -0.268 16.663 -13.350 1.00 95.25 94 GLY A C 1
ATOM 697 O O . GLY A 1 94 ? -0.479 17.709 -13.952 1.00 95.25 94 GLY A O 1
ATOM 698 N N . ILE A 1 95 ? -0.910 16.346 -12.220 1.00 95.81 95 ILE A N 1
ATOM 699 C CA . ILE A 1 95 ? -1.942 17.193 -11.594 1.00 95.81 95 ILE A CA 1
ATOM 700 C C . ILE A 1 95 ? -1.348 18.015 -10.443 1.00 95.81 95 ILE A C 1
ATOM 702 O O . ILE A 1 95 ? -1.540 19.227 -10.368 1.00 95.81 95 ILE A O 1
ATOM 706 N N . ARG A 1 96 ? -0.634 17.356 -9.522 1.00 94.00 96 ARG A N 1
ATOM 707 C CA . ARG A 1 96 ? 0.002 17.980 -8.352 1.00 94.00 96 ARG A CA 1
ATOM 708 C C . ARG A 1 96 ? 1.199 17.158 -7.855 1.00 94.00 96 ARG A C 1
ATOM 710 O O . ARG A 1 96 ? 1.296 15.975 -8.167 1.00 94.00 96 ARG A O 1
ATOM 717 N N . PRO A 1 97 ? 2.092 17.727 -7.032 1.00 94.31 97 PRO A N 1
ATOM 718 C CA . PRO A 1 97 ? 3.021 16.923 -6.248 1.00 94.31 97 PRO A CA 1
ATOM 719 C C . PRO A 1 97 ? 2.281 16.084 -5.198 1.00 94.31 97 PRO A C 1
ATOM 721 O O . PRO A 1 97 ? 1.394 16.594 -4.511 1.00 94.31 97 PRO A O 1
ATOM 724 N N . GLN A 1 98 ? 2.681 14.827 -5.040 1.00 93.25 98 GLN A N 1
ATOM 725 C CA . GLN A 1 98 ? 2.110 13.872 -4.090 1.00 93.25 98 GLN A CA 1
ATOM 726 C C . GLN A 1 98 ? 3.244 13.124 -3.381 1.00 93.25 98 GLN A C 1
ATOM 728 O O . GLN A 1 98 ? 4.326 12.970 -3.948 1.00 93.25 98 GLN A O 1
ATOM 733 N N . ASN A 1 99 ? 3.017 12.698 -2.138 1.00 94.88 99 ASN A N 1
ATOM 734 C CA . ASN A 1 99 ? 3.943 11.789 -1.465 1.00 94.88 99 ASN A CA 1
ATOM 735 C C . ASN A 1 99 ? 3.357 10.382 -1.453 1.00 94.88 99 ASN A C 1
ATOM 737 O O . ASN A 1 99 ? 2.139 10.253 -1.327 1.00 94.88 99 ASN A O 1
ATOM 741 N N . TYR A 1 100 ? 4.249 9.407 -1.558 1.00 97.12 100 TYR A N 1
ATOM 742 C CA . TYR A 1 100 ? 3.988 7.976 -1.484 1.00 97.12 100 TYR A CA 1
ATOM 743 C C . TYR A 1 100 ? 4.813 7.372 -0.350 1.00 97.12 100 TYR A C 1
ATOM 745 O O . TYR A 1 100 ? 5.918 7.857 -0.085 1.00 97.12 100 TYR A O 1
ATOM 753 N N . ASP A 1 101 ? 4.291 6.341 0.306 1.00 97.88 101 ASP A N 1
ATOM 754 C CA . ASP A 1 101 ? 4.961 5.636 1.405 1.00 97.88 101 ASP A CA 1
ATOM 755 C C . ASP A 1 101 ? 6.134 4.758 0.943 1.00 97.88 101 ASP A C 1
ATOM 757 O O . ASP A 1 101 ? 7.062 4.508 1.717 1.00 97.88 101 ASP A O 1
ATOM 761 N N . ALA A 1 102 ? 6.130 4.311 -0.315 1.00 98.19 102 ALA A N 1
ATOM 762 C CA . ALA A 1 102 ? 7.292 3.692 -0.943 1.00 98.19 102 ALA A CA 1
ATOM 763 C C . ALA A 1 102 ? 7.353 3.978 -2.446 1.00 98.19 102 ALA A C 1
ATOM 765 O O . ALA A 1 102 ? 6.325 4.178 -3.101 1.00 98.19 102 ALA A O 1
ATOM 766 N N . ALA A 1 103 ? 8.558 3.968 -3.012 1.00 97.88 103 ALA A N 1
ATOM 767 C CA . ALA A 1 103 ? 8.738 4.086 -4.453 1.00 97.88 103 ALA A CA 1
ATOM 768 C C . ALA A 1 103 ? 9.994 3.370 -4.953 1.00 97.88 103 ALA A C 1
ATOM 770 O O . ALA A 1 103 ? 10.982 3.222 -4.241 1.00 97.88 103 ALA A O 1
ATOM 771 N N . TYR A 1 104 ? 9.966 2.988 -6.224 1.00 97.44 104 TYR A N 1
ATOM 772 C CA . TYR A 1 104 ? 11.138 2.624 -7.003 1.00 97.44 104 TYR A CA 1
ATOM 773 C C . TYR A 1 104 ? 11.198 3.523 -8.237 1.00 97.44 104 TYR A C 1
ATOM 775 O O . TYR A 1 104 ? 10.282 3.496 -9.071 1.00 97.44 104 TYR A O 1
ATOM 783 N N . ARG A 1 105 ? 12.234 4.368 -8.321 1.00 94.88 105 ARG A N 1
ATOM 784 C CA . ARG A 1 105 ? 12.289 5.457 -9.310 1.00 94.88 105 ARG A CA 1
ATOM 785 C C . ARG A 1 105 ? 13.675 5.752 -9.920 1.00 94.88 105 ARG A C 1
ATOM 787 O O . ARG A 1 105 ? 14.113 6.902 -9.865 1.00 94.88 105 ARG A O 1
ATOM 794 N N . PRO A 1 106 ? 14.357 4.753 -10.510 1.00 92.81 106 PRO A N 1
ATOM 795 C CA . PRO A 1 106 ? 15.726 4.895 -11.027 1.00 92.81 106 PRO A CA 1
ATOM 796 C C . PRO A 1 106 ? 15.882 5.978 -12.106 1.00 92.81 106 PRO A C 1
ATOM 798 O O . PRO A 1 106 ? 16.891 6.674 -12.150 1.00 92.81 106 PRO A O 1
ATOM 801 N N . ASP A 1 107 ? 14.869 6.146 -12.951 1.00 89.62 107 ASP A N 1
ATOM 802 C CA . ASP A 1 107 ? 14.842 7.025 -14.128 1.00 89.62 107 ASP A CA 1
ATOM 803 C C . ASP A 1 107 ? 13.508 7.789 -14.244 1.00 89.62 107 ASP A C 1
ATOM 805 O O . ASP A 1 107 ? 13.092 8.245 -15.308 1.00 89.62 107 ASP A O 1
ATOM 809 N N . GLY A 1 108 ? 12.826 7.939 -13.110 1.00 92.00 108 GLY A N 1
ATOM 810 C CA . GLY A 1 108 ? 11.409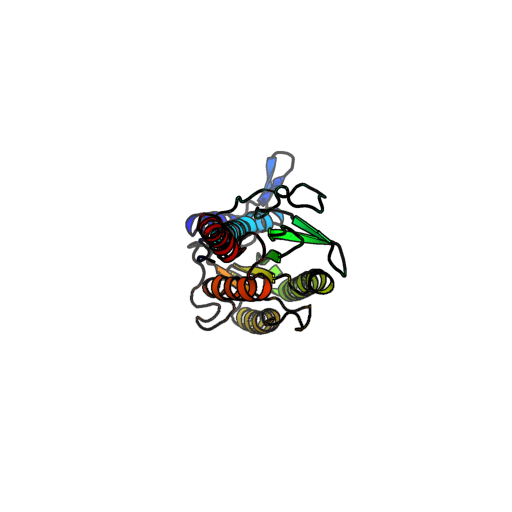 8.283 -13.032 1.00 92.00 108 GLY A CA 1
ATOM 811 C C . GLY A 1 108 ? 10.645 7.187 -12.288 1.00 92.00 108 GLY A C 1
ATOM 812 O O . GLY A 1 108 ? 11.166 6.089 -12.108 1.00 92.00 108 GLY A O 1
ATOM 813 N N . PRO A 1 109 ? 9.436 7.466 -11.776 1.00 95.50 109 PRO A N 1
ATOM 814 C CA . PRO A 1 109 ? 8.700 6.496 -10.978 1.00 95.50 109 PRO A CA 1
ATOM 815 C C . PRO A 1 109 ? 8.269 5.304 -11.833 1.00 95.50 109 PRO A C 1
ATOM 817 O O . PRO A 1 109 ? 7.452 5.444 -12.741 1.00 95.50 109 PRO A O 1
ATOM 820 N N . ARG A 1 110 ? 8.790 4.123 -11.496 1.00 96.81 110 ARG A N 1
ATOM 821 C CA . ARG A 1 110 ? 8.369 2.850 -12.092 1.00 96.81 110 ARG A CA 1
ATOM 822 C C . ARG A 1 110 ? 7.343 2.135 -11.233 1.00 96.81 110 ARG A C 1
ATOM 824 O O . ARG A 1 110 ? 6.374 1.602 -11.756 1.00 96.81 110 ARG A O 1
ATOM 831 N N . VAL A 1 111 ? 7.531 2.172 -9.916 1.00 98.19 111 VAL A N 1
ATOM 832 C CA . VAL A 1 111 ? 6.557 1.678 -8.938 1.00 98.19 111 VAL A CA 1
ATOM 833 C C . VAL A 1 111 ? 6.389 2.728 -7.853 1.00 98.19 111 VAL A C 1
ATOM 835 O O . VAL A 1 111 ? 7.379 3.238 -7.329 1.00 98.19 111 VAL A O 1
ATOM 838 N N . VAL A 1 112 ? 5.150 3.039 -7.498 1.00 98.56 112 VAL A N 1
ATOM 839 C CA . VAL A 1 112 ? 4.813 3.843 -6.322 1.00 98.56 112 VAL A CA 1
ATOM 840 C C . VAL A 1 112 ? 3.756 3.125 -5.504 1.00 98.56 112 VAL A C 1
ATOM 842 O O . VAL A 1 112 ? 2.936 2.373 -6.035 1.00 98.56 112 VAL A O 1
ATOM 845 N N . TYR A 1 113 ? 3.790 3.349 -4.200 1.00 98.56 113 TYR A N 1
ATOM 846 C CA . TYR A 1 113 ? 2.929 2.655 -3.265 1.00 98.56 113 TYR A CA 1
ATOM 847 C C . TYR A 1 113 ? 2.505 3.555 -2.111 1.00 98.56 113 TYR A C 1
ATOM 849 O O . TYR A 1 113 ? 3.306 4.349 -1.622 1.00 98.56 113 TYR A O 1
ATOM 857 N N . ASP A 1 114 ? 1.261 3.394 -1.663 1.00 98.25 114 ASP A N 1
ATOM 858 C CA . ASP A 1 114 ? 0.739 4.067 -0.472 1.00 98.25 114 ASP A CA 1
ATOM 859 C C . ASP A 1 114 ? -0.155 3.134 0.355 1.00 98.25 114 ASP A C 1
ATOM 861 O O . ASP A 1 114 ? -0.925 2.334 -0.198 1.00 98.25 114 ASP A O 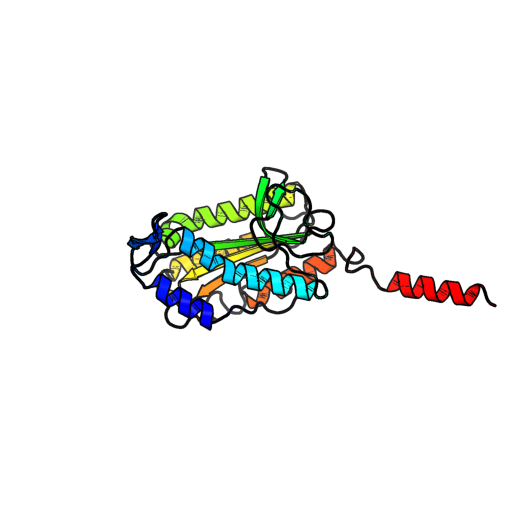1
ATOM 865 N N . SER A 1 115 ? -0.103 3.256 1.684 1.00 97.19 115 SER A N 1
ATOM 866 C CA . SER A 1 115 ? -1.042 2.571 2.571 1.00 97.19 115 SER A CA 1
ATOM 867 C C . SER A 1 115 ? -2.119 3.511 3.106 1.00 97.19 115 SER A C 1
ATOM 869 O O . SER A 1 115 ? -1.886 4.650 3.504 1.00 97.19 115 SER A O 1
ATOM 871 N N . LYS A 1 116 ? -3.362 3.022 3.162 1.00 95.50 116 LYS A N 1
ATOM 872 C CA . LYS A 1 116 ? -4.493 3.748 3.753 1.00 95.50 116 LYS A CA 1
ATOM 873 C C . LYS A 1 116 ? -5.055 2.976 4.936 1.00 95.50 116 LYS A C 1
ATOM 875 O O . LYS A 1 116 ? -5.657 1.914 4.778 1.00 95.50 116 LYS A O 1
ATOM 880 N N . THR A 1 117 ? -4.933 3.545 6.132 1.00 93.81 117 THR A N 1
ATOM 881 C CA . THR A 1 117 ? -5.462 2.953 7.367 1.00 93.81 117 THR A CA 1
ATOM 882 C C . THR A 1 117 ? -6.777 3.631 7.774 1.00 93.81 117 THR A C 1
ATOM 884 O O . THR A 1 117 ? -6.835 4.833 8.050 1.00 93.81 117 THR A O 1
ATOM 887 N N . LEU A 1 118 ? -7.883 2.874 7.814 1.00 93.00 118 LEU A N 1
ATOM 888 C CA . LEU A 1 118 ? -9.143 3.356 8.398 1.00 93.00 118 LEU A CA 1
ATOM 889 C C . LEU A 1 118 ? -9.322 2.736 9.781 1.00 93.00 118 LEU A C 1
ATOM 891 O O . LEU A 1 118 ? -9.656 1.567 9.937 1.00 93.00 118 LEU A O 1
ATOM 895 N N . ASN A 1 119 ? -9.088 3.562 10.796 1.00 90.81 119 ASN A N 1
ATOM 896 C CA . ASN A 1 119 ? -8.733 3.063 12.122 1.00 90.81 119 ASN A CA 1
ATOM 897 C C . ASN A 1 119 ? -9.893 2.743 13.068 1.00 90.81 119 ASN A C 1
ATOM 899 O O . ASN A 1 119 ? -9.642 2.154 14.110 1.00 90.81 119 ASN A O 1
ATOM 903 N N . ASP A 1 120 ? -11.133 3.152 12.801 1.00 91.69 120 ASP A N 1
ATOM 904 C CA . ASP A 1 120 ? -12.253 2.894 13.708 1.00 91.69 120 ASP A CA 1
ATOM 905 C C . ASP A 1 120 ? -13.602 2.880 12.979 1.00 91.69 120 ASP A C 1
ATOM 907 O O . ASP A 1 120 ? -13.716 3.217 11.800 1.00 91.69 120 ASP A O 1
ATOM 911 N N . ARG A 1 121 ? -14.673 2.514 13.691 1.00 92.12 121 ARG A N 1
ATOM 912 C CA . ARG A 1 121 ? -16.017 2.402 13.099 1.00 92.12 121 ARG A CA 1
ATOM 913 C C . ARG A 1 121 ? -16.529 3.725 12.515 1.00 92.12 121 ARG A C 1
ATOM 915 O O . ARG A 1 121 ? -17.299 3.723 11.557 1.00 92.12 121 ARG A O 1
ATOM 922 N N . LYS A 1 122 ? -16.124 4.865 13.084 1.00 89.31 122 LYS A N 1
ATOM 923 C CA . LYS A 1 122 ? -16.519 6.200 12.613 1.00 89.31 122 LYS A CA 1
ATOM 924 C C . LYS A 1 122 ? -15.748 6.573 11.347 1.00 89.31 122 LYS A C 1
ATOM 926 O O . LYS A 1 122 ? -16.368 7.110 10.430 1.00 89.31 122 LYS A O 1
ATOM 931 N N . SER A 1 123 ? -14.446 6.292 11.279 1.00 87.00 123 SER A N 1
ATOM 932 C CA . SER A 1 123 ? -13.639 6.550 10.084 1.00 87.00 123 SER A CA 1
ATOM 933 C C . SER A 1 123 ? -14.040 5.628 8.936 1.00 87.00 123 SER A C 1
ATOM 935 O O . SER A 1 123 ? -14.255 6.120 7.835 1.00 87.00 123 SER A O 1
ATOM 937 N N . ILE A 1 124 ? -14.286 4.341 9.190 1.00 91.06 124 ILE A N 1
ATOM 938 C CA . ILE A 1 124 ? -14.835 3.426 8.178 1.00 91.06 124 ILE A CA 1
ATOM 939 C C . ILE A 1 124 ? -16.232 3.878 7.750 1.00 91.06 124 ILE A C 1
ATOM 941 O O . ILE A 1 124 ? -16.538 3.872 6.569 1.00 91.06 124 ILE A O 1
ATOM 945 N N . GLY A 1 125 ? -17.083 4.322 8.679 1.00 87.25 125 GLY A N 1
ATOM 946 C CA . GLY A 1 125 ? -18.434 4.788 8.361 1.00 87.25 125 GLY A CA 1
ATOM 947 C C . GLY A 1 125 ? -18.497 6.029 7.476 1.00 87.25 125 GLY A C 1
ATOM 948 O O . GLY A 1 125 ? -19.365 6.105 6.610 1.00 87.25 125 GLY A O 1
ATOM 949 N N . LYS A 1 126 ? -17.605 6.999 7.696 1.00 85.31 126 LYS A N 1
ATOM 950 C CA . LYS A 1 126 ? -17.686 8.321 7.055 1.00 85.31 126 LYS A CA 1
ATOM 951 C C . LYS A 1 126 ? -16.614 8.578 6.005 1.00 85.31 126 LYS A C 1
ATOM 953 O O . LYS A 1 126 ? -16.881 9.273 5.035 1.00 85.31 126 LYS A O 1
ATOM 958 N N . ASN A 1 127 ? -15.414 8.044 6.199 1.00 89.75 127 ASN A N 1
ATOM 959 C CA . ASN A 1 127 ? -14.233 8.472 5.453 1.00 89.75 127 ASN A CA 1
ATOM 960 C C . ASN A 1 127 ? -13.812 7.472 4.376 1.00 89.75 127 ASN A C 1
ATOM 962 O O . ASN A 1 127 ? -12.921 7.789 3.599 1.00 89.75 127 ASN A O 1
ATOM 966 N N . TRP A 1 128 ? -14.428 6.288 4.297 1.00 92.94 128 TRP A N 1
ATOM 967 C CA . TRP A 1 128 ? -14.029 5.291 3.301 1.00 92.94 128 TRP A CA 1
ATOM 968 C C . TRP A 1 128 ? -14.233 5.774 1.859 1.00 92.94 128 TRP A C 1
ATOM 970 O O . TRP A 1 128 ? -13.413 5.478 1.000 1.00 92.94 128 TRP A O 1
ATOM 980 N N . GLN A 1 129 ? -15.274 6.574 1.604 1.00 92.25 129 GLN A N 1
ATOM 981 C CA . GLN A 1 129 ? -15.503 7.198 0.297 1.00 92.25 129 GLN A CA 1
ATOM 982 C C . GLN A 1 129 ? -14.434 8.246 -0.029 1.00 92.25 129 GLN A C 1
ATOM 984 O O . GLN A 1 129 ? -13.956 8.297 -1.157 1.00 92.25 129 GLN A O 1
ATOM 989 N N . ASN A 1 130 ? -14.021 9.042 0.964 1.00 93.75 130 ASN A N 1
ATOM 990 C CA . ASN A 1 130 ? -12.921 9.992 0.793 1.00 93.75 130 ASN A CA 1
ATOM 991 C C . ASN A 1 130 ? -11.620 9.251 0.483 1.00 93.75 130 ASN A C 1
ATOM 993 O O . ASN A 1 130 ? -10.935 9.628 -0.452 1.00 93.75 130 ASN A O 1
ATOM 997 N N . MET A 1 131 ? -11.346 8.150 1.188 1.00 95.88 131 MET A N 1
ATOM 998 C CA . MET A 1 131 ? -10.189 7.300 0.914 1.00 95.88 131 MET A CA 1
ATOM 999 C C . MET A 1 131 ? -10.210 6.765 -0.524 1.00 95.88 131 MET A C 1
ATOM 1001 O O . MET A 1 131 ? -9.210 6.892 -1.214 1.00 95.88 131 MET A O 1
ATOM 1005 N N . VAL A 1 132 ? -11.343 6.257 -1.022 1.00 96.62 132 VAL A N 1
ATOM 1006 C CA . VAL A 1 132 ? -11.462 5.816 -2.428 1.00 96.62 132 VAL A CA 1
ATOM 1007 C C . VAL A 1 132 ? -11.159 6.954 -3.411 1.00 96.62 132 VAL A C 1
ATOM 1009 O O . VAL A 1 132 ? -10.454 6.740 -4.396 1.00 96.62 132 VAL A O 1
ATOM 1012 N N . ASN A 1 133 ? -11.658 8.164 -3.148 1.00 95.94 133 ASN A N 1
ATOM 1013 C CA . ASN A 1 133 ? -11.370 9.330 -3.988 1.00 95.94 133 ASN A CA 1
ATOM 1014 C C . ASN A 1 133 ? -9.895 9.751 -3.911 1.00 95.94 133 ASN A C 1
ATOM 1016 O O . ASN A 1 133 ? -9.330 10.171 -4.922 1.00 95.94 133 ASN A O 1
ATOM 1020 N N . ASP A 1 134 ? -9.273 9.630 -2.737 1.00 95.75 134 ASP A N 1
ATOM 1021 C CA . ASP A 1 134 ? -7.849 9.899 -2.543 1.00 95.75 134 ASP A CA 1
ATOM 1022 C C . ASP A 1 134 ? -7.009 8.912 -3.363 1.00 95.75 134 ASP A C 1
ATOM 1024 O O . ASP A 1 134 ? -6.165 9.358 -4.134 1.00 95.75 134 ASP A O 1
ATOM 1028 N N . LEU A 1 135 ? -7.311 7.607 -3.304 1.00 98.25 135 LEU A N 1
ATOM 1029 C CA . LEU A 1 135 ? -6.644 6.577 -4.116 1.00 98.25 135 LEU A CA 1
ATOM 1030 C C . LEU A 1 135 ? -6.731 6.891 -5.618 1.00 98.25 135 LEU A C 1
ATOM 1032 O O . LEU A 1 135 ? -5.724 6.893 -6.325 1.00 98.25 135 LEU A O 1
ATOM 1036 N N . ALA A 1 136 ? -7.934 7.216 -6.101 1.00 98.06 136 ALA A N 1
ATOM 1037 C CA . ALA A 1 136 ? -8.166 7.577 -7.498 1.00 98.06 136 ALA A CA 1
ATOM 1038 C C . ALA A 1 136 ? -7.391 8.841 -7.910 1.00 98.06 136 ALA A C 1
ATOM 1040 O O . ALA A 1 136 ? -6.877 8.940 -9.027 1.00 98.06 136 ALA A O 1
ATOM 1041 N N . THR A 1 137 ? -7.294 9.819 -7.006 1.00 97.31 137 THR A N 1
ATOM 1042 C CA . THR A 1 137 ? -6.574 11.077 -7.237 1.00 97.31 137 THR A CA 1
ATOM 1043 C C . THR A 1 137 ? -5.062 10.870 -7.245 1.00 97.31 137 THR A C 1
ATOM 1045 O O . THR A 1 137 ? -4.367 11.475 -8.064 1.00 97.31 137 THR A O 1
ATOM 1048 N N . GLU A 1 138 ? -4.546 10.023 -6.357 1.00 97.88 138 GLU A N 1
ATOM 1049 C CA . GLU A 1 138 ? -3.132 9.647 -6.283 1.00 97.88 138 GLU A CA 1
ATOM 1050 C C . GLU A 1 138 ? -2.708 8.927 -7.567 1.00 97.88 138 GLU A C 1
ATOM 1052 O O . GLU A 1 138 ? -1.809 9.413 -8.262 1.00 97.88 138 GLU A O 1
ATOM 1057 N N . ALA A 1 139 ? -3.457 7.896 -7.973 1.00 98.31 139 ALA A N 1
ATOM 1058 C CA . ALA A 1 139 ? -3.249 7.210 -9.248 1.00 98.31 139 ALA A CA 1
ATOM 1059 C C . ALA A 1 139 ? -3.289 8.185 -10.436 1.00 98.31 139 ALA A C 1
ATOM 1061 O O . ALA A 1 139 ? -2.323 8.288 -11.195 1.00 98.31 139 ALA A O 1
ATOM 1062 N N . SER A 1 140 ? -4.344 9.008 -10.529 1.00 98.25 140 SER A N 1
ATOM 1063 C CA . SER A 1 140 ? -4.493 9.990 -11.616 1.00 98.25 140 SER A CA 1
ATOM 1064 C C . SER A 1 140 ? -3.311 10.947 -11.695 1.00 98.25 140 SER A C 1
ATOM 1066 O O . SER A 1 140 ? -2.839 11.286 -12.781 1.00 98.25 140 SER A O 1
ATOM 1068 N N . THR A 1 141 ? -2.828 11.396 -10.537 1.00 97.06 141 THR A N 1
ATOM 1069 C CA . THR A 1 141 ? -1.723 12.344 -10.437 1.00 97.06 141 THR A CA 1
ATOM 1070 C C . THR A 1 141 ? -0.448 11.768 -11.041 1.00 97.06 141 THR A C 1
ATOM 1072 O O . THR A 1 141 ? 0.228 12.471 -11.793 1.00 97.06 141 THR A O 1
ATOM 1075 N N . VAL A 1 142 ? -0.123 10.510 -10.745 1.00 97.25 142 VAL A N 1
ATOM 1076 C CA . VAL A 1 142 ? 1.093 9.868 -11.258 1.00 97.25 142 VAL A CA 1
ATOM 1077 C C . VAL A 1 142 ? 0.927 9.463 -12.715 1.00 97.25 142 VAL A C 1
ATOM 1079 O O . VAL A 1 142 ? 1.733 9.901 -13.535 1.00 97.25 142 VAL A O 1
ATOM 1082 N N . HIS A 1 143 ? -0.144 8.751 -13.068 1.00 98.31 143 HIS A N 1
ATOM 1083 C CA . HIS A 1 143 ? -0.359 8.245 -14.428 1.00 98.31 143 HIS A CA 1
ATOM 1084 C C . HIS A 1 143 ? -0.453 9.348 -15.484 1.00 98.31 143 HIS A C 1
ATOM 1086 O O . HIS A 1 143 ? 0.028 9.169 -16.596 1.00 98.31 143 HIS A O 1
ATOM 1092 N N . THR A 1 144 ? -0.968 10.532 -15.129 1.00 97.81 144 THR A N 1
ATOM 1093 C CA . THR A 1 144 ? -1.032 11.667 -16.069 1.00 97.81 144 THR A CA 1
ATOM 1094 C C . THR A 1 144 ? 0.349 12.117 -16.561 1.00 97.81 144 THR A C 1
ATOM 1096 O O . THR A 1 144 ? 0.456 12.643 -17.664 1.00 97.81 144 THR A O 1
ATOM 1099 N N . ARG A 1 145 ? 1.409 11.934 -15.763 1.00 96.88 145 ARG A N 1
ATOM 1100 C CA . ARG A 1 145 ? 2.785 12.272 -16.170 1.00 96.88 145 ARG A CA 1
ATOM 1101 C C . ARG A 1 145 ? 3.626 11.044 -16.507 1.00 96.88 145 ARG A C 1
ATOM 1103 O O . ARG A 1 145 ? 4.501 11.128 -17.360 1.00 96.88 145 ARG A O 1
ATOM 1110 N N . PHE A 1 146 ? 3.378 9.937 -15.823 1.00 97.06 146 PHE A N 1
ATOM 1111 C CA . PHE A 1 146 ? 4.142 8.702 -15.916 1.00 97.06 146 PHE A CA 1
ATOM 1112 C C . PHE A 1 146 ? 3.171 7.550 -16.206 1.00 97.06 146 PHE A C 1
ATOM 1114 O O . PHE A 1 146 ? 2.838 6.794 -15.293 1.00 97.06 146 PHE A O 1
ATOM 1121 N N . PRO A 1 147 ? 2.670 7.425 -17.449 1.00 96.75 147 PRO A N 1
ATOM 1122 C CA . PRO A 1 147 ? 1.622 6.458 -17.785 1.00 96.75 147 PRO A CA 1
ATOM 1123 C C . PRO A 1 147 ? 2.056 5.006 -17.542 1.00 96.75 147 PRO A C 1
ATOM 1125 O O . PRO A 1 147 ? 1.232 4.186 -17.149 1.00 96.75 147 PRO A O 1
ATOM 1128 N N . TYR A 1 148 ? 3.351 4.711 -17.670 1.00 97.00 148 TYR A N 1
ATOM 1129 C CA . TYR A 1 148 ? 3.919 3.386 -17.402 1.00 97.00 148 TYR A CA 1
ATOM 1130 C C . TYR A 1 148 ? 4.105 3.072 -15.909 1.00 97.00 148 TYR A C 1
ATOM 1132 O O . TYR A 1 148 ? 4.304 1.912 -15.552 1.00 97.00 148 TYR A O 1
ATOM 1140 N N . CYS A 1 149 ? 4.019 4.067 -15.019 1.00 97.81 149 CYS A N 1
ATOM 1141 C CA . CYS A 1 149 ? 4.205 3.836 -13.590 1.00 97.81 149 CYS A CA 1
ATOM 1142 C C . CYS A 1 149 ? 3.156 2.855 -13.055 1.00 97.81 149 CYS A C 1
ATOM 1144 O O . CYS A 1 149 ? 1.985 2.935 -13.414 1.00 97.81 149 CYS A O 1
ATOM 1146 N N . ILE A 1 150 ? 3.590 1.933 -12.203 1.00 98.50 150 ILE A N 1
ATOM 1147 C CA . ILE A 1 150 ? 2.732 1.004 -11.477 1.00 98.50 150 ILE A CA 1
ATOM 1148 C C . ILE A 1 150 ? 2.360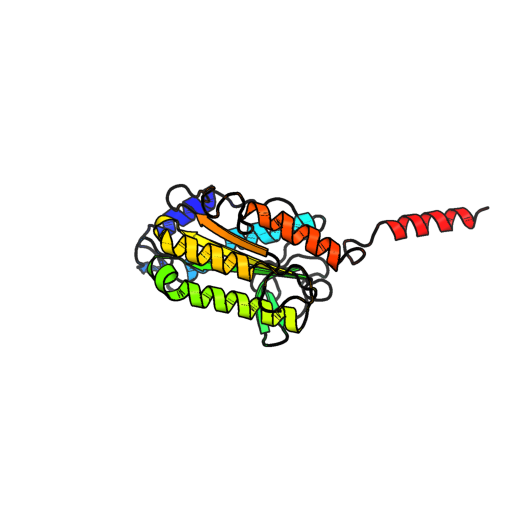 1.656 -10.151 1.00 98.50 150 ILE A C 1
ATOM 1150 O O . ILE A 1 150 ? 3.229 1.898 -9.310 1.00 98.50 150 ILE A O 1
ATOM 1154 N N . VAL A 1 151 ? 1.073 1.910 -9.945 1.00 98.69 151 VAL A N 1
ATOM 1155 C CA . VAL A 1 151 ? 0.531 2.430 -8.692 1.00 98.69 151 VAL A CA 1
ATOM 1156 C C . VAL A 1 151 ? -0.094 1.279 -7.908 1.00 98.69 151 VAL A C 1
ATOM 1158 O O . VAL A 1 151 ? -1.020 0.607 -8.369 1.00 98.69 151 VAL A O 1
ATOM 1161 N N . ALA A 1 152 ? 0.416 1.057 -6.697 1.00 98.69 152 ALA A N 1
ATOM 1162 C CA . ALA A 1 152 ? -0.065 0.028 -5.788 1.00 98.69 152 ALA A CA 1
ATOM 1163 C C . ALA A 1 152 ? -0.612 0.626 -4.486 1.00 98.69 152 ALA A C 1
ATOM 1165 O O . ALA A 1 152 ? -0.079 1.600 -3.964 1.00 98.69 152 ALA A O 1
ATOM 1166 N N . PHE A 1 153 ? -1.642 0.005 -3.915 1.00 98.81 153 PHE A N 1
ATOM 1167 C CA . PHE A 1 153 ? -2.205 0.433 -2.635 1.00 98.81 153 PHE A CA 1
ATOM 1168 C C . PHE A 1 153 ? -2.466 -0.736 -1.688 1.00 98.81 153 PHE A C 1
ATOM 1170 O O . PHE A 1 153 ? -2.889 -1.813 -2.113 1.00 98.81 153 PHE A O 1
ATOM 1177 N N . ILE A 1 154 ? -2.302 -0.499 -0.386 1.00 98.62 154 ILE A N 1
ATOM 1178 C CA . ILE A 1 154 ? -2.813 -1.387 0.667 1.00 98.62 154 ILE A CA 1
ATOM 1179 C C . ILE A 1 154 ? -3.803 -0.617 1.542 1.00 98.62 154 ILE A C 1
ATOM 1181 O O . ILE A 1 154 ? -3.468 0.387 2.163 1.00 98.62 154 ILE A O 1
ATOM 1185 N N . VAL A 1 155 ? -5.037 -1.110 1.635 1.00 98.25 155 VAL A N 1
ATOM 1186 C CA . VAL A 1 155 ? -6.083 -0.562 2.506 1.00 98.25 155 VAL A CA 1
ATOM 1187 C C . VAL A 1 155 ? -6.242 -1.460 3.725 1.00 98.25 155 VAL A C 1
ATOM 1189 O O . VAL A 1 155 ? -6.607 -2.625 3.588 1.00 98.25 155 VAL A O 1
ATOM 1192 N N . VAL A 1 156 ? -6.026 -0.925 4.927 1.00 97.62 156 VAL A N 1
ATOM 1193 C CA . VAL A 1 156 ? -6.023 -1.707 6.174 1.00 97.62 156 VAL A CA 1
ATOM 1194 C C . VAL A 1 156 ? -7.201 -1.334 7.071 1.00 97.62 156 VAL A C 1
ATOM 1196 O O . VAL A 1 156 ? -7.448 -0.156 7.351 1.00 97.62 156 VAL A O 1
ATOM 1199 N N . LEU A 1 157 ? -7.930 -2.352 7.537 1.00 97.75 157 LEU A N 1
ATOM 1200 C CA . LEU A 1 157 ? -9.197 -2.218 8.260 1.00 97.75 157 LEU A CA 1
ATOM 1201 C C . LEU A 1 157 ? -9.245 -3.158 9.476 1.00 97.75 157 LEU A C 1
ATOM 1203 O O . LEU A 1 157 ? -9.112 -4.369 9.302 1.00 97.75 157 LEU A O 1
ATOM 1207 N N . PRO A 1 158 ? -9.493 -2.668 10.704 1.00 97.50 158 PRO A N 1
ATOM 1208 C CA . PRO A 1 158 ? -9.719 -3.547 11.844 1.00 97.50 158 PRO A CA 1
ATOM 1209 C C . PRO A 1 158 ? -11.087 -4.235 11.726 1.00 97.50 158 PRO A C 1
ATOM 1211 O O . PRO A 1 158 ? -12.130 -3.580 11.625 1.00 97.50 158 PRO A O 1
ATOM 1214 N N . LYS A 1 159 ? -11.090 -5.567 11.794 1.00 97.25 159 LYS A N 1
ATOM 1215 C CA . LYS A 1 159 ? -12.266 -6.439 11.669 1.00 97.25 159 LYS A CA 1
ATOM 1216 C C . LYS A 1 159 ? -13.434 -6.028 12.575 1.00 97.25 159 LYS A C 1
ATOM 1218 O O . LYS A 1 159 ? -14.544 -5.920 12.056 1.00 97.25 159 LYS A O 1
ATOM 1223 N N . PRO A 1 160 ? -13.243 -5.703 13.874 1.00 96.50 160 PRO A N 1
ATOM 1224 C CA . PRO A 1 160 ? -14.360 -5.325 14.747 1.00 96.50 160 PRO A CA 1
ATOM 1225 C C . PRO A 1 160 ? -15.056 -4.017 14.336 1.00 96.50 160 PRO A C 1
ATOM 1227 O O . PRO A 1 160 ? -16.207 -3.775 14.704 1.00 96.50 160 PRO A O 1
ATOM 1230 N N . ALA A 1 161 ? -14.372 -3.153 13.582 1.00 95.94 161 ALA A N 1
ATOM 1231 C CA . ALA A 1 161 ? -14.912 -1.875 13.133 1.00 95.94 161 ALA A CA 1
ATOM 1232 C C . ALA A 1 161 ? -15.660 -1.970 11.791 1.00 95.94 161 ALA A C 1
ATOM 1234 O O . ALA A 1 161 ? -16.451 -1.076 11.474 1.00 95.94 161 ALA A O 1
ATOM 1235 N N . LEU A 1 162 ? -15.433 -3.034 11.015 1.00 96.19 162 LEU A N 1
ATOM 1236 C CA . LEU A 1 162 ? -15.939 -3.192 9.655 1.00 96.19 162 LEU A CA 1
ATOM 1237 C C . LEU A 1 162 ? -17.289 -3.921 9.641 1.00 96.19 162 LEU A C 1
ATOM 1239 O O . LEU A 1 162 ? -17.397 -5.079 10.033 1.00 96.19 162 LEU A O 1
ATOM 1243 N N . GLN A 1 163 ? -18.342 -3.261 9.153 1.00 94.38 163 GLN A N 1
ATOM 1244 C CA . GLN A 1 163 ? -19.641 -3.920 8.988 1.00 94.38 163 GLN A CA 1
ATOM 1245 C C . GLN A 1 163 ? -19.678 -4.778 7.713 1.00 94.38 163 GLN A C 1
ATOM 1247 O O . GLN A 1 163 ? -19.147 -4.347 6.688 1.00 94.38 163 GLN A O 1
ATOM 1252 N N . PRO A 1 164 ? -20.396 -5.918 7.694 1.00 93.44 164 PRO A N 1
ATOM 1253 C CA . PRO A 1 164 ? -20.481 -6.774 6.505 1.00 93.44 164 PRO A CA 1
ATOM 1254 C C . PRO A 1 164 ? -21.005 -6.061 5.249 1.00 93.44 164 PRO A C 1
ATOM 1256 O O . PRO A 1 164 ? -20.518 -6.282 4.142 1.00 93.44 164 PRO A O 1
ATOM 1259 N N . SER A 1 165 ? -21.988 -5.167 5.397 1.00 92.69 165 SER A N 1
ATOM 1260 C CA . SER A 1 165 ? -22.503 -4.364 4.279 1.00 92.69 165 SER A CA 1
ATOM 1261 C C . SER A 1 165 ? -21.457 -3.391 3.729 1.00 92.69 165 SER A C 1
ATOM 1263 O O . SER A 1 165 ? -21.370 -3.221 2.513 1.00 92.69 165 SER A O 1
ATOM 1265 N N . GLN A 1 166 ? -20.644 -2.801 4.607 1.00 92.81 166 GLN A N 1
ATOM 1266 C CA . GLN A 1 166 ? -19.547 -1.910 4.233 1.00 92.81 166 GLN A CA 1
ATOM 1267 C C . GLN A 1 166 ? -18.413 -2.682 3.566 1.00 92.81 166 GLN A C 1
ATOM 1269 O O . GLN A 1 166 ? -17.925 -2.232 2.538 1.00 92.81 166 GLN A O 1
ATOM 1274 N N . ALA A 1 167 ? -18.055 -3.863 4.081 1.00 95.56 167 ALA A N 1
ATOM 1275 C CA . ALA A 1 167 ? -17.066 -4.740 3.459 1.00 95.56 167 ALA A CA 1
ATOM 1276 C C . ALA A 1 167 ? -17.443 -5.050 2.003 1.00 95.56 167 ALA A C 1
ATOM 1278 O O . ALA A 1 167 ? -16.643 -4.830 1.102 1.00 95.56 167 ALA A O 1
ATOM 1279 N N . ARG A 1 168 ? -18.700 -5.440 1.742 1.00 95.81 168 ARG A N 1
ATOM 1280 C CA . ARG A 1 168 ? -19.193 -5.684 0.371 1.00 95.81 168 ARG A CA 1
ATOM 1281 C C . ARG A 1 168 ? -19.166 -4.446 -0.527 1.00 95.81 168 ARG A C 1
ATOM 1283 O O . ARG A 1 168 ? -19.028 -4.572 -1.741 1.00 95.81 168 ARG A O 1
ATOM 1290 N N . ALA A 1 169 ? -19.390 -3.255 0.026 1.00 95.50 169 ALA A N 1
ATOM 1291 C CA . ALA A 1 169 ? -19.317 -2.013 -0.742 1.00 95.50 169 ALA A CA 1
ATOM 1292 C C . ALA A 1 169 ? -17.863 -1.646 -1.074 1.00 95.50 169 ALA A C 1
ATOM 1294 O O . ALA A 1 169 ? -17.572 -1.311 -2.221 1.00 95.50 169 ALA A O 1
ATOM 1295 N N . LEU A 1 170 ? -16.967 -1.772 -0.094 1.00 96.88 170 LEU A N 1
ATOM 1296 C CA . LEU A 1 170 ? -15.532 -1.552 -0.245 1.00 96.88 170 LEU A CA 1
ATOM 1297 C C . LEU A 1 170 ? -14.929 -2.501 -1.274 1.00 96.88 170 LEU A C 1
ATOM 1299 O O . LEU A 1 170 ? -14.335 -2.015 -2.225 1.00 96.88 170 LEU A O 1
ATOM 1303 N N . ILE A 1 171 ? -15.164 -3.809 -1.143 1.00 97.94 171 ILE A N 1
ATOM 1304 C CA . ILE A 1 171 ? -14.640 -4.826 -2.068 1.00 97.94 171 ILE A CA 1
ATOM 1305 C C . ILE A 1 171 ? -15.032 -4.488 -3.509 1.00 97.94 171 ILE A C 1
ATOM 1307 O O . ILE A 1 171 ? -14.162 -4.238 -4.331 1.00 97.94 171 ILE A O 1
ATOM 1311 N N . ARG A 1 172 ? -16.331 -4.317 -3.795 1.00 97.50 172 ARG A N 1
ATOM 1312 C CA . ARG A 1 172 ? -16.800 -3.984 -5.155 1.00 97.50 172 ARG A CA 1
ATOM 1313 C C . ARG A 1 172 ? -16.221 -2.680 -5.706 1.00 97.50 172 ARG A C 1
ATOM 1315 O O . ARG A 1 172 ? -16.048 -2.539 -6.913 1.00 97.50 172 ARG A O 1
ATOM 1322 N N . THR A 1 173 ? -15.993 -1.696 -4.840 1.00 97.88 173 THR A N 1
ATOM 1323 C CA . THR A 1 173 ? -15.457 -0.393 -5.255 1.00 97.88 173 THR A CA 1
ATOM 1324 C C . THR A 1 173 ? -13.963 -0.484 -5.540 1.00 97.88 173 THR A C 1
ATOM 1326 O O . THR A 1 173 ? -13.508 0.014 -6.564 1.00 97.88 173 THR A O 1
ATOM 1329 N N . LEU A 1 174 ? -13.208 -1.140 -4.659 1.00 98.44 174 LEU A N 1
ATOM 1330 C CA . LEU A 1 174 ? -11.767 -1.304 -4.796 1.00 98.44 174 LEU A CA 1
ATOM 1331 C C . LEU A 1 174 ? -11.408 -2.279 -5.924 1.00 98.44 174 LEU A C 1
ATOM 1333 O O . LEU A 1 174 ? -10.423 -2.039 -6.604 1.00 98.44 174 LEU A O 1
ATOM 1337 N N . GLU A 1 175 ? -12.211 -3.315 -6.191 1.00 98.00 175 GLU A N 1
ATOM 1338 C CA . GLU A 1 175 ? -12.013 -4.210 -7.345 1.00 98.00 175 GLU A CA 1
ATOM 1339 C C . GLU A 1 175 ? -12.109 -3.451 -8.668 1.00 98.00 175 GLU A C 1
ATOM 1341 O O . GLU A 1 175 ? -11.280 -3.636 -9.553 1.00 98.00 175 GLU A O 1
ATOM 1346 N N . ARG A 1 176 ? -13.086 -2.543 -8.781 1.00 97.62 176 ARG A N 1
ATOM 1347 C CA . ARG A 1 176 ? -13.202 -1.654 -9.940 1.00 97.62 176 ARG A CA 1
ATOM 1348 C C . ARG A 1 176 ? -12.058 -0.654 -10.030 1.00 97.62 176 ARG A C 1
ATOM 1350 O O . ARG A 1 176 ? -11.657 -0.319 -11.128 1.00 97.62 176 ARG A O 1
ATOM 1357 N N . LEU A 1 177 ? -11.596 -0.122 -8.900 1.00 98.25 177 LEU A N 1
ATOM 1358 C CA . LEU A 1 177 ? -10.519 0.867 -8.889 1.00 98.25 177 LEU A CA 1
ATOM 1359 C C . LEU A 1 177 ? -9.164 0.223 -9.206 1.00 98.25 177 LEU A C 1
ATOM 1361 O O . LEU A 1 177 ? -8.336 0.815 -9.886 1.00 98.25 177 LEU A O 1
ATOM 1365 N N . GLY A 1 178 ? -8.947 -0.999 -8.733 1.00 97.50 178 GLY A N 1
ATOM 1366 C CA . GLY A 1 178 ? -7.745 -1.785 -8.958 1.00 97.50 178 GLY A CA 1
ATOM 1367 C C . GLY A 1 178 ? -7.806 -2.594 -10.248 1.00 97.50 178 GLY A C 1
ATOM 1368 O O . GLY A 1 178 ? -7.383 -3.744 -10.235 1.00 97.50 178 GLY A O 1
ATOM 1369 N N . SER A 1 179 ? -8.393 -2.076 -11.328 1.00 96.62 179 SER A N 1
ATOM 1370 C CA . SER A 1 179 ? -8.547 -2.804 -12.595 1.00 96.62 179 SER A CA 1
ATOM 1371 C C . SER A 1 179 ? -7.686 -2.246 -13.729 1.00 96.62 179 SER A C 1
ATOM 1373 O O . SER A 1 179 ? -7.981 -2.543 -14.882 1.00 96.62 179 SER A O 1
ATOM 1375 N N . ARG A 1 180 ? -6.659 -1.432 -13.431 1.00 97.56 180 ARG A N 1
ATOM 1376 C CA . ARG A 1 180 ? -5.726 -0.955 -14.462 1.00 97.56 180 ARG A CA 1
ATOM 1377 C C . ARG A 1 180 ? -4.884 -2.132 -14.948 1.00 97.56 180 ARG A C 1
ATOM 1379 O O . ARG A 1 180 ? -4.172 -2.732 -14.141 1.00 97.56 180 ARG A O 1
ATOM 1386 N N . GLY A 1 181 ? -5.013 -2.481 -16.223 1.00 94.12 181 GLY A N 1
ATOM 1387 C CA . GLY A 1 181 ? -4.223 -3.526 -16.873 1.00 94.12 181 GLY A CA 1
ATOM 1388 C C . GLY A 1 181 ? -3.185 -2.947 -17.829 1.00 94.12 181 GLY A C 1
ATOM 1389 O O . GLY A 1 181 ? -2.049 -3.405 -17.834 1.00 94.12 181 GLY A O 1
ATOM 1390 N N . ASP A 1 182 ? -3.558 -1.904 -18.567 1.00 94.00 182 ASP A N 1
ATOM 1391 C CA . ASP A 1 182 ? -2.756 -1.293 -19.632 1.00 94.00 182 ASP A CA 1
ATOM 1392 C C . ASP A 1 182 ? -2.433 0.177 -19.310 1.00 94.00 182 ASP A C 1
ATOM 1394 O O . ASP A 1 182 ? -3.173 0.851 -18.585 1.00 94.00 182 ASP A O 1
ATOM 1398 N N . GLU A 1 183 ? -1.325 0.714 -19.821 1.00 93.12 183 GLU A N 1
ATOM 1399 C CA . GLU A 1 183 ? -0.987 2.123 -19.623 1.00 93.12 183 GLU A CA 1
ATOM 1400 C C . GLU A 1 183 ? -2.011 3.099 -20.234 1.00 93.12 183 GLU A C 1
ATOM 1402 O O . GLU A 1 183 ? -2.140 4.229 -19.750 1.00 93.12 183 GLU A O 1
ATOM 1407 N N . LEU A 1 184 ? -2.767 2.667 -21.247 1.00 93.94 184 LEU A N 1
ATOM 1408 C CA . LEU A 1 184 ? -3.819 3.438 -21.913 1.00 93.94 184 LEU A CA 1
ATOM 1409 C C . LEU A 1 184 ? -5.163 3.396 -21.174 1.00 93.94 184 LEU A C 1
ATOM 1411 O O . LEU A 1 184 ? -6.082 4.146 -21.521 1.00 93.94 184 LEU A O 1
ATOM 1415 N N . ASP A 1 185 ? -5.290 2.551 -20.149 1.00 97.12 185 ASP A N 1
ATOM 1416 C CA . ASP A 1 185 ? -6.458 2.554 -19.277 1.00 97.12 185 ASP A CA 1
ATOM 1417 C C . ASP A 1 185 ? -6.585 3.882 -18.514 1.00 97.12 185 ASP A C 1
ATOM 1419 O O . ASP A 1 185 ? -5.668 4.699 -18.389 1.00 97.12 185 ASP A O 1
ATOM 1423 N N . GLN A 1 186 ? -7.767 4.097 -17.944 1.00 98.12 186 GLN A N 1
ATOM 1424 C CA . GLN A 1 186 ? -8.108 5.341 -17.266 1.00 98.12 186 GLN A CA 1
ATOM 1425 C C . GLN A 1 186 ? -7.139 5.635 -16.109 1.00 98.12 186 GLN A C 1
ATOM 1427 O O . GLN A 1 186 ? -6.958 4.820 -15.207 1.00 98.12 186 GLN A O 1
ATOM 1432 N N . HIS A 1 187 ? -6.593 6.855 -16.072 1.00 97.94 187 HIS A N 1
ATOM 1433 C CA . HIS A 1 187 ? -5.536 7.242 -15.125 1.00 97.94 187 HIS A CA 1
ATOM 1434 C C . HIS A 1 187 ? -5.911 7.092 -13.643 1.00 97.94 187 HIS A C 1
ATOM 1436 O O . HIS A 1 187 ? -5.029 6.974 -12.798 1.00 97.94 187 HIS A O 1
ATOM 1442 N N . HIS A 1 188 ? -7.204 7.127 -13.317 1.00 97.88 188 HIS A N 1
ATOM 1443 C CA . HIS A 1 188 ? -7.685 7.021 -11.942 1.00 97.88 188 HIS A CA 1
ATOM 1444 C C . HIS A 1 188 ? -7.689 5.589 -11.399 1.00 97.88 188 HIS A C 1
ATOM 1446 O O . HIS A 1 188 ? -7.914 5.405 -10.206 1.00 97.88 188 HIS A O 1
ATOM 1452 N N . LEU A 1 189 ? -7.473 4.592 -12.258 1.00 98.62 189 LEU A N 1
ATOM 1453 C CA . LEU A 1 189 ? -7.350 3.195 -11.868 1.00 98.62 189 LEU A CA 1
ATOM 1454 C C . LEU A 1 189 ? -5.923 2.895 -11.394 1.00 98.62 189 LEU A C 1
ATOM 1456 O O . LEU A 1 189 ? -4.978 3.568 -11.800 1.00 98.62 189 LEU A O 1
ATOM 1460 N N . ALA A 1 190 ? -5.773 1.870 -10.561 1.00 98.50 190 ALA A N 1
ATOM 1461 C CA . ALA A 1 190 ? -4.493 1.371 -10.063 1.00 98.50 190 ALA A CA 1
ATOM 1462 C C . ALA A 1 190 ? -4.234 -0.067 -10.536 1.00 98.50 190 ALA A C 1
ATOM 1464 O O . ALA A 1 190 ? -5.170 -0.847 -10.741 1.00 98.50 190 ALA A O 1
ATOM 1465 N N . GLU A 1 191 ? -2.961 -0.428 -10.677 1.00 98.62 191 GLU A N 1
ATOM 1466 C CA . GLU A 1 191 ? -2.507 -1.756 -11.103 1.00 98.62 191 GLU A CA 1
ATOM 1467 C C . GLU A 1 191 ? -2.752 -2.813 -10.038 1.00 98.62 191 GLU A C 1
ATOM 1469 O O . GLU A 1 191 ? -3.027 -3.971 -10.355 1.00 98.62 191 GLU A O 1
ATOM 1474 N N . ALA A 1 192 ? -2.621 -2.432 -8.768 1.00 98.19 192 ALA A N 1
ATOM 1475 C CA . ALA A 1 192 ? -2.782 -3.347 -7.655 1.00 98.19 192 ALA A CA 1
ATOM 1476 C C . ALA A 1 192 ? -3.367 -2.630 -6.439 1.00 98.19 192 ALA A C 1
ATOM 1478 O O . ALA A 1 192 ? -2.860 -1.611 -5.981 1.00 98.19 192 ALA A O 1
ATOM 1479 N N . ILE A 1 193 ? -4.424 -3.199 -5.870 1.00 98.69 193 ILE A N 1
ATOM 1480 C CA . ILE A 1 193 ? -4.959 -2.781 -4.576 1.00 98.69 193 ILE A CA 1
ATOM 1481 C C . ILE A 1 193 ? -5.137 -4.043 -3.753 1.00 98.69 193 ILE A C 1
ATOM 1483 O O . ILE A 1 193 ? -5.773 -4.978 -4.224 1.00 98.69 193 ILE A O 1
ATOM 1487 N N . ALA A 1 194 ? -4.621 -4.060 -2.530 1.00 98.44 194 ALA A N 1
ATOM 1488 C CA . ALA A 1 194 ? -4.970 -5.070 -1.544 1.00 98.44 194 ALA A CA 1
ATOM 1489 C C . ALA A 1 194 ? -5.822 -4.461 -0.429 1.00 98.44 194 ALA A C 1
ATOM 1491 O O . ALA A 1 194 ? -5.608 -3.328 0.003 1.00 98.44 194 ALA A O 1
ATOM 1492 N N . MET A 1 195 ? -6.795 -5.227 0.054 1.00 98.25 195 MET A N 1
ATOM 1493 C CA . MET A 1 195 ? -7.617 -4.891 1.209 1.00 98.25 195 MET A CA 1
ATOM 1494 C C . MET A 1 195 ? -7.303 -5.885 2.326 1.00 98.25 195 MET A C 1
ATOM 1496 O O . MET A 1 195 ? -7.595 -7.071 2.221 1.00 98.25 195 MET A O 1
ATOM 1500 N N . CYS A 1 196 ? -6.730 -5.390 3.416 1.00 97.88 196 CYS A N 1
ATOM 1501 C CA . CYS A 1 196 ? -6.314 -6.178 4.567 1.00 97.88 196 CYS A CA 1
ATOM 1502 C C . CYS A 1 196 ? -7.281 -5.939 5.725 1.00 97.88 196 CYS A C 1
ATOM 1504 O O . CYS A 1 196 ? -7.222 -4.909 6.404 1.00 97.88 196 CYS A O 1
ATOM 1506 N N . VAL A 1 197 ? -8.174 -6.895 5.969 1.00 97.94 197 VAL A N 1
ATOM 1507 C CA . VAL A 1 197 ? -8.987 -6.908 7.188 1.00 97.94 197 VAL A CA 1
ATOM 1508 C C . VAL A 1 197 ? -8.209 -7.661 8.255 1.00 97.94 197 VAL A C 1
ATOM 1510 O O . VAL A 1 197 ? -7.880 -8.816 8.042 1.00 97.94 197 VAL A O 1
ATOM 1513 N N . TRP A 1 198 ? -7.892 -7.039 9.385 1.00 97.88 198 TRP A N 1
ATOM 1514 C CA . TRP A 1 198 ? -7.082 -7.669 10.435 1.00 97.88 198 TRP A CA 1
ATOM 1515 C C . TRP A 1 198 ? -7.826 -7.725 11.768 1.00 97.88 198 TRP A C 1
ATOM 1517 O O . TRP A 1 198 ? -8.680 -6.885 12.049 1.00 97.88 198 TRP A O 1
ATOM 1527 N N . ASP A 1 199 ? -7.517 -8.714 12.594 1.00 97.94 199 ASP A N 1
ATOM 1528 C CA . ASP A 1 199 ? -8.088 -8.893 13.925 1.00 97.94 199 ASP A CA 1
ATOM 1529 C C . ASP A 1 199 ? -7.150 -8.317 15.006 1.00 97.94 199 ASP A C 1
ATOM 1531 O O . ASP A 1 199 ? -6.056 -8.849 15.205 1.00 97.94 199 ASP A O 1
ATOM 1535 N N . PRO A 1 200 ? -7.566 -7.262 15.735 1.00 97.75 200 PRO A N 1
ATOM 1536 C CA . PRO A 1 200 ? -6.787 -6.675 16.822 1.00 97.75 200 PRO A CA 1
ATOM 1537 C C . PRO A 1 200 ? -6.437 -7.616 17.970 1.00 97.75 200 PRO A C 1
ATOM 1539 O O . PRO A 1 200 ? -5.434 -7.398 18.641 1.00 97.75 200 PRO A O 1
ATOM 1542 N N . ASP A 1 201 ? -7.220 -8.660 18.222 1.00 97.56 201 ASP A N 1
ATOM 1543 C CA . ASP A 1 201 ? -6.981 -9.516 19.386 1.00 97.56 201 ASP A CA 1
ATOM 1544 C C . ASP A 1 201 ? -5.933 -10.599 19.082 1.00 97.56 201 ASP A C 1
ATOM 1546 O O . ASP A 1 201 ? -5.168 -11.023 19.956 1.00 97.56 201 ASP A O 1
ATOM 1550 N N . THR A 1 202 ? -5.857 -11.026 17.819 1.00 97.69 202 THR A N 1
ATOM 1551 C CA . THR A 1 202 ? -4.974 -12.112 17.371 1.00 97.69 202 THR A CA 1
ATOM 1552 C C . THR A 1 202 ? -3.793 -11.632 16.530 1.00 97.69 202 THR A C 1
ATOM 1554 O O . THR A 1 202 ? -2.778 -12.325 16.469 1.00 97.69 202 THR A O 1
ATOM 1557 N N . GLY A 1 203 ? -3.897 -10.457 15.906 1.00 97.19 203 GLY A N 1
ATOM 1558 C CA . GLY A 1 203 ? -2.948 -9.951 14.915 1.00 97.19 203 GLY A CA 1
ATOM 1559 C C . GLY A 1 203 ? -3.072 -10.617 13.541 1.00 97.19 203 GLY A C 1
ATOM 1560 O O . GLY A 1 203 ? -2.234 -10.376 12.677 1.00 97.19 203 GLY A O 1
ATOM 1561 N N . GLN A 1 204 ? -4.071 -11.477 13.319 1.00 97.75 204 GLN A N 1
ATOM 1562 C CA . GLN A 1 204 ? -4.231 -12.191 12.050 1.00 97.75 204 GLN A CA 1
ATOM 1563 C C . GLN A 1 204 ? -4.933 -11.331 10.996 1.00 97.75 204 GLN A C 1
ATOM 1565 O O . GLN A 1 204 ? -5.864 -10.591 11.309 1.00 97.75 204 GLN A O 1
ATOM 1570 N N . ILE A 1 205 ? -4.518 -11.469 9.736 1.00 97.31 205 ILE A N 1
ATOM 1571 C CA . ILE A 1 205 ? -5.267 -10.960 8.582 1.00 97.31 205 ILE A CA 1
ATOM 1572 C C . ILE A 1 205 ? -6.341 -11.993 8.222 1.00 97.31 205 ILE A C 1
ATOM 1574 O O . ILE A 1 205 ? -6.066 -13.188 8.133 1.00 97.31 205 ILE A O 1
ATOM 1578 N N . ASP A 1 206 ? -7.573 -11.532 8.040 1.00 96.06 206 ASP A N 1
ATOM 1579 C CA . ASP A 1 206 ? -8.736 -12.347 7.727 1.00 96.06 206 ASP A CA 1
ATOM 1580 C C . ASP A 1 206 ? -8.588 -12.984 6.336 1.00 96.06 206 ASP A C 1
ATOM 1582 O O . ASP A 1 206 ? -8.492 -12.317 5.301 1.00 96.06 206 ASP A O 1
ATOM 1586 N N . ASN A 1 207 ? -8.575 -14.312 6.301 1.00 93.44 207 ASN A N 1
ATOM 1587 C CA . ASN A 1 207 ? -8.455 -15.083 5.069 1.00 93.44 207 ASN A CA 1
ATOM 1588 C C . ASN A 1 207 ? -9.780 -15.234 4.303 1.00 93.44 207 ASN A C 1
ATOM 1590 O O . ASN A 1 207 ? -9.766 -15.670 3.156 1.00 93.44 207 ASN A O 1
ATOM 1594 N N . ALA A 1 208 ? -10.909 -14.845 4.899 1.00 94.38 208 ALA A N 1
ATOM 1595 C CA . ALA A 1 208 ? -12.222 -14.869 4.262 1.00 94.38 208 ALA A CA 1
ATOM 1596 C C . ALA A 1 208 ? -12.649 -13.499 3.706 1.00 94.38 208 ALA A C 1
ATOM 1598 O O . ALA A 1 208 ? -13.620 -13.423 2.949 1.00 94.38 208 ALA A O 1
ATOM 1599 N N . VAL A 1 209 ? -11.964 -12.412 4.086 1.00 96.06 209 VAL A N 1
ATOM 1600 C CA . VAL A 1 209 ? -12.297 -11.049 3.647 1.00 96.06 209 VAL A CA 1
ATOM 1601 C C . VAL A 1 209 ? -11.039 -10.291 3.207 1.00 96.06 209 VAL A C 1
ATOM 1603 O O . VAL A 1 209 ? -10.230 -9.938 4.064 1.00 96.06 209 VAL A O 1
ATOM 1606 N N . PRO A 1 210 ? -10.894 -9.948 1.912 1.00 97.56 210 PRO A N 1
ATOM 1607 C CA . PRO A 1 210 ? -11.772 -10.274 0.778 1.00 97.56 210 PRO A CA 1
ATOM 1608 C C . PRO A 1 210 ? -11.891 -11.785 0.500 1.00 97.56 210 PRO A C 1
ATOM 1610 O O . PRO A 1 210 ? -11.046 -12.541 0.991 1.00 97.56 210 PRO A O 1
ATOM 1613 N N . PRO A 1 211 ? -12.906 -12.224 -0.277 1.00 96.50 211 PRO A N 1
ATOM 1614 C CA . PRO A 1 211 ? -13.034 -13.610 -0.727 1.00 96.50 211 PRO A CA 1
ATOM 1615 C C . PRO A 1 211 ? -11.744 -14.137 -1.379 1.00 96.50 211 PRO A C 1
ATOM 1617 O O . PRO A 1 211 ? -11.025 -13.343 -1.988 1.00 96.50 211 PRO A O 1
ATOM 1620 N N . PRO A 1 212 ? -11.440 -15.445 -1.279 1.00 94.38 212 PRO A N 1
ATOM 1621 C CA . PRO A 1 212 ? -10.181 -16.012 -1.777 1.00 94.38 212 PRO A CA 1
ATOM 1622 C C . PRO A 1 212 ? -9.896 -15.788 -3.269 1.00 94.38 212 PRO A C 1
ATOM 1624 O O . PRO A 1 212 ? -8.737 -15.777 -3.667 1.00 94.38 212 PRO A O 1
ATOM 1627 N N . ASP A 1 213 ? -10.932 -15.609 -4.086 1.00 94.25 213 ASP A N 1
ATOM 1628 C CA . ASP A 1 213 ? -10.864 -15.341 -5.526 1.00 94.25 213 ASP A CA 1
ATOM 1629 C C . ASP A 1 213 ? -10.767 -13.844 -5.874 1.00 94.25 213 ASP A C 1
ATOM 1631 O O . ASP A 1 213 ? -10.590 -13.485 -7.038 1.00 94.25 213 ASP A O 1
ATOM 1635 N N . SER A 1 214 ? -10.864 -12.954 -4.883 1.00 97.12 214 SER A N 1
ATOM 1636 C CA . SER A 1 214 ? -10.789 -11.513 -5.108 1.00 97.12 214 SER A CA 1
ATOM 1637 C C . SER A 1 214 ? -9.366 -11.069 -5.447 1.00 97.12 214 SER A C 1
ATOM 1639 O O . SER A 1 214 ? -8.394 -11.407 -4.772 1.00 97.12 214 SER A O 1
ATOM 1641 N N . ILE A 1 215 ? -9.248 -10.174 -6.424 1.00 96.75 215 ILE A N 1
ATOM 1642 C CA . ILE A 1 215 ? -7.986 -9.499 -6.764 1.00 96.75 215 ILE A CA 1
ATOM 1643 C C . ILE A 1 215 ? -7.440 -8.608 -5.635 1.00 96.75 215 ILE A C 1
ATOM 1645 O O . ILE A 1 215 ? -6.309 -8.139 -5.728 1.00 96.75 215 ILE A O 1
ATOM 1649 N N . LEU A 1 216 ? -8.248 -8.356 -4.597 1.00 98.31 216 LEU A N 1
ATOM 1650 C CA . LEU A 1 216 ? -7.899 -7.537 -3.436 1.00 98.31 216 LEU A CA 1
ATOM 1651 C C . LEU A 1 216 ? -7.198 -8.317 -2.318 1.00 98.31 216 LEU A C 1
ATOM 1653 O O . LEU A 1 216 ? -6.872 -7.739 -1.279 1.00 98.31 216 LEU A O 1
ATOM 1657 N N . ARG A 1 217 ? -7.003 -9.628 -2.481 1.00 97.62 217 ARG A N 1
ATOM 1658 C CA . ARG A 1 217 ? -6.214 -10.441 -1.551 1.00 97.62 217 ARG A CA 1
ATOM 1659 C C . ARG A 1 217 ? -4.783 -9.900 -1.476 1.00 97.62 217 ARG A C 1
ATOM 1661 O O . ARG A 1 217 ? -4.168 -9.632 -2.508 1.00 97.62 217 ARG A O 1
ATOM 1668 N N . ILE A 1 218 ? -4.225 -9.770 -0.268 1.00 96.38 218 ILE A N 1
ATOM 1669 C CA . ILE A 1 218 ? -2.820 -9.347 -0.103 1.00 96.38 218 ILE A CA 1
ATOM 1670 C C . ILE A 1 218 ? -1.870 -10.305 -0.836 1.00 96.38 218 ILE A C 1
ATOM 1672 O O . ILE A 1 218 ? -0.858 -9.881 -1.385 1.00 96.38 218 ILE A O 1
ATOM 1676 N N . GLU A 1 219 ? -2.255 -11.576 -0.929 1.00 95.94 219 GLU A N 1
ATOM 1677 C CA . GLU A 1 219 ? -1.513 -12.628 -1.614 1.00 95.94 219 GLU A CA 1
ATOM 1678 C C . GLU A 1 219 ? -1.522 -12.480 -3.147 1.00 95.94 219 GLU A C 1
ATOM 1680 O O . GLU A 1 219 ? -0.625 -12.981 -3.832 1.00 95.94 219 GLU A O 1
ATOM 1685 N N . ALA A 1 220 ? -2.522 -11.779 -3.696 1.00 95.88 220 ALA A N 1
ATOM 1686 C CA . ALA A 1 220 ? -2.644 -11.516 -5.128 1.00 95.88 220 ALA A CA 1
ATOM 1687 C C . ALA A 1 220 ? -1.770 -10.337 -5.581 1.00 95.88 220 ALA A C 1
ATOM 1689 O O . ALA A 1 220 ? -1.364 -10.281 -6.741 1.00 95.88 220 ALA A O 1
ATOM 1690 N N . LEU A 1 221 ? -1.443 -9.409 -4.676 1.00 96.50 221 LEU A N 1
ATOM 1691 C CA . LEU A 1 221 ? -0.732 -8.168 -4.992 1.00 96.50 221 LEU A CA 1
ATOM 1692 C C . LEU A 1 221 ? 0.629 -8.401 -5.694 1.00 96.50 221 LEU A C 1
ATOM 1694 O O . LEU A 1 221 ? 0.838 -7.808 -6.757 1.00 96.50 221 LEU A O 1
ATOM 1698 N N . PRO A 1 222 ? 1.512 -9.311 -5.229 1.00 97.00 222 PRO A N 1
ATOM 1699 C CA . PRO A 1 222 ? 2.751 -9.652 -5.939 1.00 97.00 222 PRO A CA 1
ATOM 1700 C C . PRO A 1 222 ? 2.528 -10.175 -7.363 1.00 97.00 222 PRO A C 1
ATOM 1702 O O . PRO A 1 222 ? 3.272 -9.820 -8.280 1.00 97.00 222 PRO A O 1
ATOM 1705 N N . GLY A 1 223 ? 1.489 -10.998 -7.547 1.00 96.06 223 GLY A N 1
ATOM 1706 C CA . GLY A 1 223 ? 1.115 -11.594 -8.831 1.00 96.06 223 GLY A CA 1
ATOM 1707 C C . GLY A 1 223 ? 0.547 -10.590 -9.832 1.00 96.06 223 GLY A C 1
ATOM 1708 O O . GLY A 1 223 ? 0.434 -10.911 -11.007 1.00 96.06 223 GLY A O 1
ATOM 1709 N N . ARG A 1 224 ? 0.230 -9.371 -9.389 1.00 96.25 224 ARG A N 1
ATOM 1710 C CA . ARG A 1 224 ? -0.189 -8.266 -10.256 1.00 96.25 224 ARG A CA 1
ATOM 1711 C C . ARG A 1 224 ? 0.955 -7.317 -10.571 1.00 96.25 224 ARG A C 1
ATOM 1713 O O . ARG A 1 224 ? 1.159 -6.965 -11.728 1.00 96.25 224 ARG A O 1
ATOM 1720 N N . ILE A 1 225 ? 1.725 -6.936 -9.553 1.00 97.56 225 ILE A N 1
ATOM 1721 C CA . ILE A 1 225 ? 2.831 -5.985 -9.713 1.00 97.56 225 ILE A CA 1
ATOM 1722 C C . ILE A 1 225 ? 3.937 -6.582 -10.575 1.00 97.56 225 ILE A C 1
ATOM 1724 O O . ILE A 1 225 ? 4.404 -5.926 -11.498 1.00 97.56 225 ILE A O 1
ATOM 1728 N N . HIS A 1 226 ? 4.352 -7.822 -10.304 1.00 95.81 226 HIS A N 1
ATOM 1729 C CA . HIS A 1 226 ? 5.523 -8.390 -10.966 1.00 95.81 226 HIS A CA 1
ATOM 1730 C C . HIS A 1 226 ? 5.336 -8.594 -12.477 1.00 95.81 226 HIS A C 1
ATOM 1732 O O . HIS A 1 226 ? 6.197 -8.125 -13.219 1.00 95.81 226 HIS A O 1
ATOM 1738 N N . PRO A 1 227 ? 4.242 -9.211 -12.971 1.00 94.88 227 PRO A N 1
ATOM 1739 C CA . PRO A 1 227 ? 4.040 -9.339 -14.413 1.00 94.88 227 PRO A CA 1
ATOM 1740 C C . PRO A 1 227 ? 3.918 -7.983 -15.107 1.00 94.88 227 PRO A C 1
ATOM 1742 O O . PRO A 1 227 ? 4.549 -7.785 -16.135 1.00 94.88 227 PRO A O 1
ATOM 1745 N N . THR A 1 228 ? 3.191 -7.032 -14.507 1.00 96.00 228 THR A N 1
ATOM 1746 C CA . THR A 1 228 ? 3.054 -5.671 -15.053 1.00 96.00 228 THR A CA 1
ATOM 1747 C C . THR A 1 228 ? 4.403 -4.952 -15.113 1.00 96.00 228 THR A C 1
ATOM 1749 O O . THR A 1 228 ? 4.697 -4.241 -16.068 1.00 96.00 228 THR A O 1
ATOM 1752 N N . TYR A 1 229 ? 5.253 -5.147 -14.103 1.00 95.31 229 TYR A N 1
ATOM 1753 C CA . TYR A 1 229 ? 6.595 -4.573 -14.084 1.00 95.31 229 TYR A CA 1
ATOM 1754 C C . TYR A 1 229 ? 7.457 -5.141 -15.209 1.00 95.31 229 TYR A C 1
ATOM 1756 O O . TYR A 1 229 ? 8.106 -4.378 -15.918 1.00 95.31 229 TYR A O 1
ATOM 1764 N N . LEU A 1 230 ? 7.445 -6.464 -15.388 1.00 92.88 230 LEU A N 1
ATOM 1765 C CA . LEU A 1 230 ? 8.184 -7.101 -16.473 1.00 92.88 230 LEU A CA 1
ATOM 1766 C C . LEU A 1 230 ? 7.669 -6.643 -17.836 1.00 92.88 230 LEU A C 1
ATOM 1768 O O . LEU A 1 230 ? 8.474 -6.292 -18.681 1.00 92.88 230 LEU A O 1
ATOM 1772 N N . ASP A 1 231 ? 6.358 -6.591 -18.039 1.00 92.44 231 ASP A N 1
ATOM 1773 C CA . ASP A 1 231 ? 5.763 -6.156 -19.304 1.00 92.44 231 ASP A CA 1
ATOM 1774 C C . ASP A 1 231 ? 6.213 -4.739 -19.706 1.00 92.44 231 ASP A C 1
ATOM 1776 O O . ASP A 1 231 ? 6.669 -4.516 -20.825 1.00 92.44 231 ASP A O 1
ATOM 1780 N N . ARG A 1 232 ? 6.200 -3.800 -18.751 1.00 93.38 232 ARG A N 1
ATOM 1781 C CA . ARG A 1 232 ? 6.517 -2.385 -19.006 1.00 93.38 232 ARG A CA 1
ATOM 1782 C C . ARG A 1 232 ? 8.008 -2.057 -19.022 1.00 93.38 232 ARG A C 1
ATOM 1784 O O . ARG A 1 232 ? 8.404 -1.076 -19.646 1.00 93.38 232 ARG A O 1
ATOM 1791 N N . TYR A 1 233 ? 8.823 -2.816 -18.290 1.00 91.50 233 TYR A N 1
ATOM 1792 C CA . TYR A 1 233 ? 10.223 -2.462 -18.020 1.00 91.50 233 TYR A CA 1
ATOM 1793 C C . TYR A 1 233 ? 11.224 -3.575 -18.341 1.00 91.50 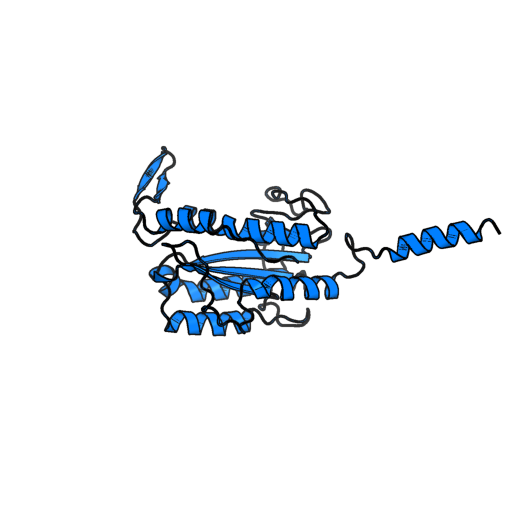233 TYR A C 1
ATOM 1795 O O . TYR A 1 233 ? 12.385 -3.491 -17.929 1.00 91.50 233 TYR A O 1
ATOM 1803 N N . LYS A 1 234 ? 10.813 -4.613 -19.081 1.00 81.56 234 LYS A N 1
ATOM 1804 C CA . LYS A 1 234 ? 11.740 -5.611 -19.627 1.00 81.56 234 LYS A CA 1
ATOM 1805 C C . LYS A 1 234 ? 12.876 -4.906 -20.377 1.00 81.56 234 LYS A C 1
ATOM 1807 O O . LYS A 1 234 ? 12.638 -3.960 -21.122 1.00 81.56 234 LYS A O 1
ATOM 1812 N N . ASN A 1 235 ? 14.101 -5.399 -20.193 1.00 77.69 235 ASN A N 1
ATOM 1813 C CA . ASN A 1 235 ? 15.327 -4.887 -20.815 1.00 77.69 235 ASN A CA 1
ATOM 1814 C C . ASN A 1 235 ? 15.743 -3.470 -20.380 1.00 77.69 235 ASN A C 1
ATOM 1816 O O . ASN A 1 235 ? 16.588 -2.863 -21.032 1.00 77.69 235 ASN A O 1
ATOM 1820 N N . LEU A 1 236 ? 15.193 -2.941 -19.282 1.00 75.62 236 LEU A N 1
ATOM 1821 C CA . LEU A 1 236 ? 15.671 -1.703 -18.665 1.00 75.62 236 LEU A CA 1
ATOM 1822 C C . LEU A 1 236 ? 16.404 -2.009 -17.350 1.00 75.62 236 LEU A C 1
ATOM 1824 O O . LEU A 1 236 ? 15.965 -2.898 -16.612 1.00 75.62 236 LEU A O 1
ATOM 1828 N N . PRO A 1 237 ? 17.466 -1.255 -16.988 1.00 64.38 237 PRO A N 1
ATOM 1829 C CA . PRO A 1 237 ? 18.165 -1.420 -15.714 1.00 64.38 237 PRO A CA 1
ATOM 1830 C C . PRO A 1 237 ? 17.192 -1.476 -14.533 1.00 64.38 237 PRO A C 1
ATOM 1832 O O . PRO A 1 237 ? 16.251 -0.679 -14.515 1.00 64.38 237 PRO A O 1
ATOM 1835 N N . PRO A 1 238 ? 17.374 -2.374 -13.550 1.00 60.12 238 PRO A N 1
ATOM 1836 C CA . PRO A 1 238 ? 18.508 -3.276 -13.354 1.00 60.12 238 PRO A CA 1
ATOM 1837 C C . PRO A 1 238 ? 18.351 -4.611 -14.097 1.00 60.12 238 PRO A C 1
ATOM 1839 O O . PRO A 1 238 ? 19.187 -5.490 -13.939 1.00 60.12 238 PRO A O 1
ATOM 1842 N N . HIS A 1 239 ? 17.289 -4.772 -14.886 1.00 60.81 239 HIS A N 1
ATOM 1843 C CA . HIS A 1 239 ? 16.953 -5.995 -15.610 1.00 60.81 239 HIS A CA 1
ATOM 1844 C C . HIS A 1 239 ? 17.380 -5.921 -17.082 1.00 60.81 239 HIS A C 1
ATOM 1846 O O . HIS A 1 239 ? 16.691 -6.469 -17.945 1.00 60.81 239 HIS A O 1
ATOM 1852 N N . GLU A 1 240 ? 18.487 -5.223 -17.379 1.00 58.28 240 GLU A N 1
ATOM 1853 C CA . GLU A 1 240 ? 19.155 -5.370 -18.676 1.00 58.28 240 GLU A CA 1
ATOM 1854 C C . GLU A 1 240 ? 19.424 -6.861 -18.867 1.00 58.28 240 GLU A C 1
ATOM 1856 O O . GLU A 1 240 ? 20.059 -7.497 -18.024 1.00 58.28 240 GLU A O 1
ATOM 1861 N N . ALA A 1 241 ? 18.834 -7.433 -19.915 1.00 50.56 241 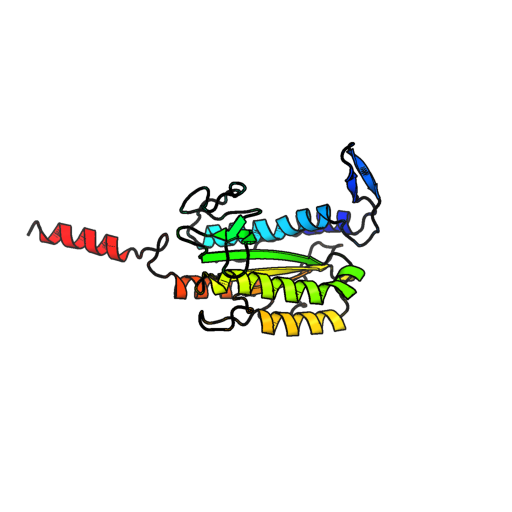ALA A N 1
ATOM 1862 C CA . ALA A 1 241 ? 19.003 -8.838 -20.211 1.00 50.56 241 ALA A CA 1
ATOM 1863 C C . ALA A 1 241 ? 20.501 -9.134 -20.340 1.00 50.56 241 ALA A C 1
ATOM 1865 O O . ALA A 1 241 ? 21.244 -8.391 -20.985 1.00 50.56 241 ALA A O 1
ATOM 1866 N N . GLU A 1 242 ? 20.920 -10.255 -19.759 1.00 48.97 242 GLU A N 1
ATOM 1867 C CA . GLU A 1 242 ? 22.250 -10.849 -19.929 1.00 48.97 242 GLU A CA 1
ATOM 1868 C C . GLU A 1 242 ? 22.639 -11.048 -21.412 1.00 48.97 242 GLU A C 1
ATOM 1870 O O . GLU A 1 242 ? 23.801 -11.301 -21.703 1.00 48.97 242 GLU A O 1
ATOM 1875 N N . GLU A 1 243 ? 21.713 -10.835 -22.355 1.00 48.03 243 GLU A N 1
ATOM 1876 C CA . GLU A 1 243 ? 21.929 -10.826 -23.807 1.00 48.03 243 GLU A CA 1
ATOM 1877 C C . GLU A 1 243 ? 23.065 -9.884 -24.258 1.00 48.03 243 GLU A C 1
ATOM 1879 O O . GLU A 1 243 ? 23.762 -10.204 -25.217 1.00 48.03 243 GLU A O 1
ATOM 1884 N N . MET A 1 244 ? 23.338 -8.767 -23.562 1.00 47.75 244 MET A N 1
ATOM 1885 C CA . MET A 1 244 ? 24.522 -7.942 -23.878 1.00 47.75 244 MET A CA 1
ATOM 1886 C C . MET A 1 244 ? 25.846 -8.537 -23.372 1.00 47.75 244 MET A C 1
ATOM 1888 O O . MET A 1 244 ? 26.890 -8.221 -23.937 1.00 47.75 244 MET A O 1
ATOM 1892 N N . ARG A 1 245 ? 25.829 -9.401 -22.345 1.00 47.09 245 ARG A N 1
ATOM 1893 C CA . ARG A 1 245 ? 27.035 -10.117 -21.894 1.00 47.09 245 ARG A CA 1
ATOM 1894 C C . ARG A 1 245 ? 27.401 -11.235 -22.862 1.00 47.09 245 ARG A C 1
ATOM 1896 O O . ARG A 1 245 ? 28.560 -11.311 -23.249 1.00 47.09 245 ARG A O 1
ATOM 1903 N N . GLU A 1 246 ? 26.420 -12.008 -23.328 1.00 48.59 246 GLU A N 1
ATOM 1904 C CA . GLU A 1 246 ? 26.652 -13.055 -24.335 1.00 48.59 246 GLU A CA 1
ATOM 1905 C C . GLU A 1 246 ? 27.104 -12.470 -25.686 1.00 48.59 246 GLU A C 1
ATOM 1907 O O . GLU A 1 246 ? 27.990 -13.032 -26.325 1.00 48.59 246 GLU A O 1
ATOM 1912 N N . ALA A 1 247 ? 26.583 -11.305 -26.094 1.00 50.28 247 ALA A N 1
ATOM 1913 C CA . ALA A 1 247 ? 27.059 -10.608 -27.294 1.00 50.28 247 ALA A CA 1
ATOM 1914 C C . ALA A 1 247 ? 28.501 -10.081 -27.145 1.00 50.28 247 ALA A C 1
ATOM 1916 O O . ALA A 1 247 ? 29.291 -10.188 -28.078 1.00 50.28 247 ALA A O 1
ATOM 1917 N N . SER A 1 248 ? 28.872 -9.566 -25.965 1.00 52.12 248 SER A N 1
ATOM 1918 C CA . SER A 1 248 ? 30.241 -9.092 -25.707 1.00 52.12 248 SER A CA 1
ATOM 1919 C C . SER A 1 248 ? 31.271 -10.216 -25.536 1.00 52.12 248 SER A C 1
ATOM 1921 O O . SER A 1 248 ? 32.453 -9.998 -25.781 1.00 52.12 248 SER A O 1
ATOM 1923 N N . GLU A 1 249 ? 30.837 -11.408 -25.117 1.00 53.03 249 GLU A N 1
ATOM 1924 C CA . GLU A 1 249 ? 31.695 -12.595 -25.002 1.00 53.03 249 GLU A CA 1
ATOM 1925 C C . GLU A 1 249 ? 31.828 -13.332 -26.348 1.00 53.03 249 GLU A C 1
ATOM 1927 O O . GLU A 1 249 ? 32.891 -13.870 -26.635 1.00 53.03 249 GLU A O 1
ATOM 1932 N N . GLY A 1 250 ? 30.807 -13.288 -27.214 1.00 50.69 250 GLY A N 1
ATOM 1933 C CA . GLY A 1 250 ? 30.857 -13.868 -28.562 1.00 50.69 250 GLY A CA 1
ATOM 1934 C C . GLY A 1 250 ? 31.667 -13.063 -29.588 1.00 50.69 250 GLY A C 1
ATOM 1935 O O . GLY A 1 250 ? 32.258 -13.654 -30.485 1.00 50.69 250 GLY A O 1
ATOM 1936 N N . GLU A 1 251 ? 31.744 -11.734 -29.456 1.00 50.72 251 GLU A N 1
ATOM 1937 C CA . GLU A 1 251 ? 32.571 -10.891 -30.343 1.00 50.72 251 GLU A CA 1
ATOM 1938 C C . GLU A 1 251 ? 34.075 -10.970 -30.016 1.00 50.72 251 GLU A C 1
ATOM 1940 O O . GLU A 1 251 ? 34.906 -10.755 -30.895 1.00 50.72 251 GLU A O 1
ATOM 1945 N N . ALA A 1 252 ? 34.448 -11.330 -28.781 1.00 52.47 252 ALA A N 1
ATOM 1946 C CA . ALA A 1 252 ? 35.852 -11.494 -28.389 1.00 52.47 252 ALA A CA 1
ATOM 1947 C C . ALA A 1 252 ? 36.497 -12.767 -28.971 1.00 52.47 252 ALA A C 1
ATOM 1949 O O . ALA A 1 252 ? 37.701 -12.783 -29.217 1.00 52.47 252 ALA A O 1
ATOM 1950 N N . ASP A 1 253 ? 35.700 -13.807 -29.234 1.00 52.88 253 ASP A N 1
ATOM 1951 C CA . ASP A 1 253 ? 36.173 -15.072 -29.810 1.00 52.88 253 ASP A CA 1
ATOM 1952 C C . ASP A 1 253 ? 36.267 -15.036 -31.354 1.00 52.88 253 ASP A C 1
ATOM 1954 O O . ASP A 1 253 ? 36.943 -15.878 -31.947 1.00 52.88 253 ASP A O 1
ATOM 1958 N N . GLU A 1 254 ? 35.641 -14.059 -32.027 1.00 52.66 254 GLU A N 1
ATOM 1959 C CA . GLU A 1 254 ? 35.733 -13.886 -33.490 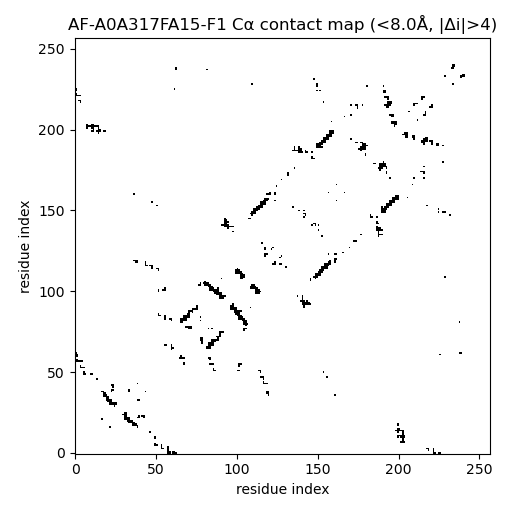1.00 52.66 254 GLU A CA 1
ATOM 1960 C C . GLU A 1 254 ? 36.915 -13.001 -33.940 1.00 52.66 254 GLU A C 1
ATOM 1962 O O . GLU A 1 254 ? 37.296 -13.050 -35.110 1.00 52.66 254 GLU A O 1
ATOM 1967 N N . GLU A 1 255 ? 37.548 -12.239 -33.038 1.00 50.03 255 GLU A N 1
ATOM 1968 C CA . GLU A 1 255 ? 38.742 -11.432 -33.357 1.00 50.03 255 GLU A CA 1
ATOM 1969 C C . GLU A 1 255 ? 40.084 -12.182 -33.173 1.00 50.03 255 GLU A C 1
ATOM 1971 O O . GLU A 1 255 ? 41.128 -11.666 -33.582 1.00 50.03 255 GLU A O 1
ATOM 1976 N N . GLU A 1 256 ? 40.084 -13.410 -32.635 1.00 49.81 256 GLU A N 1
ATOM 1977 C CA . GLU A 1 256 ? 41.288 -14.259 -32.488 1.00 49.81 256 GLU A CA 1
ATOM 1978 C C . GLU A 1 256 ? 41.353 -15.470 -33.458 1.00 49.81 256 GLU A C 1
ATOM 1980 O O . GLU A 1 256 ? 42.207 -16.348 -33.292 1.00 49.81 256 GLU A O 1
ATOM 1985 N N . GLY A 1 257 ? 40.497 -15.518 -34.492 1.00 39.94 257 GLY A N 1
ATOM 1986 C CA . GLY A 1 257 ? 40.419 -16.602 -35.497 1.00 39.94 257 GLY A CA 1
ATOM 1987 C C . GLY A 1 257 ? 41.141 -16.356 -36.822 1.00 39.94 257 GLY A C 1
ATOM 1988 O O . GLY A 1 257 ? 40.860 -15.327 -37.475 1.00 39.94 257 GLY A O 1
#

Sequence (257 aa):
MPQLSVSTTDLKAWGTVWRGSVGSPKKDGTPKGKRADAFDKKQGMDFGLVFDTAFARALAEMLGGVSVMSPENDSLLPPHPNCVELGKTRIVGGIRPQNYDAAYRPDGPRVVYDSKTLNDRKSIGKNWQNMVNDLATEASTVHTRFPYCIVAFIVVLPKPALQPSQARALIRTLERLGSRGDELDQHHLAEAIAMCVWDPDTGQIDNAVPPPDSILRIEALPGRIHPTYLDRYKNLPPHEAEEMREASEGEADEEEG

Nearest PDB structures (foldseek):
  6nzd-assembly1_G  TM=4.494E-01  e=3.203E+00  Homo sapiens
  8wk0-assembly1_L  TM=4.257E-01  e=8.801E+00  Paenibacillus sp. 453mf

Radius of gyration: 20.26 Å; Cα contacts (8 Å, |Δi|>4): 491; chains: 1; bounding box: 64×35×64 Å